Protein AF-0000000079077361 (afdb_homodimer)

Radius of gyration: 19.83 Å; Cα contacts (8 Å, |Δi|>4): 418; chains: 2; bounding box: 44×57×50 Å

Structure (mmCIF, N/CA/C/O backbone):
data_AF-0000000079077361-model_v1
#
loop_
_entity.id
_entity.type
_entity.pdbx_description
1 polymer 'AMP-binding enzyme C-terminal domain-containing protein'
#
loop_
_atom_site.group_PDB
_atom_site.id
_atom_site.type_symbol
_atom_site.label_atom_id
_atom_site.label_alt_id
_atom_site.label_comp_id
_atom_site.label_asym_id
_atom_site.label_entity_id
_atom_site.label_seq_id
_atom_site.pdbx_PDB_ins_code
_atom_site.Cartn_x
_atom_site.Cartn_y
_atom_site.Cartn_z
_atom_site.occupancy
_atom_site.B_iso_or_equiv
_atom_site.auth_seq_id
_atom_site.auth_comp_id
_atom_site.auth_asym_id
_atom_site.auth_atom_id
_atom_site.pdbx_PDB_model_num
ATOM 1 N N . MET A 1 1 ? -20.109 13.438 -5.363 1 42.94 1 MET A N 1
ATOM 2 C CA . MET A 1 1 ? -21.016 12.383 -5.836 1 42.94 1 MET A CA 1
ATOM 3 C C . MET A 1 1 ? -20.25 11.094 -6.105 1 42.94 1 MET A C 1
ATOM 5 O O . MET A 1 1 ? -19.203 11.109 -6.77 1 42.94 1 MET A O 1
ATOM 9 N N . GLY A 1 2 ? -20.203 10.266 -5.164 1 49.34 2 GLY A N 1
ATOM 10 C CA . GLY A 1 2 ? -19.547 8.992 -5.371 1 49.34 2 GLY A CA 1
ATOM 11 C C . GLY A 1 2 ? -20.281 8.086 -6.332 1 49.34 2 GLY A C 1
ATOM 12 O O . GLY A 1 2 ? -21.484 8.266 -6.57 1 49.34 2 GLY A O 1
ATOM 13 N N . TYR A 1 3 ? -19.719 7.809 -7.465 1 48.44 3 TYR A N 1
ATOM 14 C CA . TYR A 1 3 ? -20.375 6.848 -8.336 1 48.44 3 TYR A CA 1
ATOM 15 C C . TYR A 1 3 ? -19.922 5.426 -8.039 1 48.44 3 TYR A C 1
ATOM 17 O O . TYR A 1 3 ? -18.812 5.219 -7.539 1 48.44 3 TYR A O 1
ATOM 25 N N . LEU A 1 4 ? -20.969 4.586 -7.945 1 50.22 4 LEU A N 1
ATOM 26 C CA . LEU A 1 4 ? -20.766 3.143 -7.906 1 50.22 4 LEU A CA 1
ATOM 27 C C . LEU A 1 4 ? -20.484 2.592 -9.297 1 50.22 4 LEU A C 1
ATOM 29 O O . LEU A 1 4 ? -21.203 2.92 -10.25 1 50.22 4 LEU A O 1
ATOM 33 N N . ASP A 1 5 ? -19.297 2.107 -9.414 1 48.47 5 ASP A N 1
ATOM 34 C CA . ASP A 1 5 ? -19.188 1.489 -10.734 1 48.47 5 ASP A CA 1
ATOM 35 C C . ASP A 1 5 ? -19.922 0.147 -10.766 1 48.47 5 ASP A C 1
ATOM 37 O O . ASP A 1 5 ? -20.5 -0.272 -9.773 1 48.47 5 ASP A O 1
ATOM 41 N N . LYS A 1 6 ? -20.094 -0.351 -11.984 1 48.31 6 LYS A N 1
ATOM 42 C CA . LYS A 1 6 ? -20.859 -1.558 -12.266 1 48.31 6 LYS A CA 1
ATOM 43 C C . LYS A 1 6 ? -20.438 -2.703 -11.344 1 48.31 6 LYS A C 1
ATOM 45 O O . LYS A 1 6 ? -21.172 -3.684 -11.195 1 48.31 6 LYS A O 1
ATOM 50 N N . HIS A 1 7 ? -19.266 -2.572 -10.875 1 45.44 7 HIS A N 1
ATOM 51 C CA . HIS A 1 7 ? -18.797 -3.688 -10.07 1 45.44 7 HIS A CA 1
ATOM 52 C C . HIS A 1 7 ? -18.922 -3.389 -8.578 1 45.44 7 HIS A C 1
ATOM 54 O O . HIS A 1 7 ? -18.422 -4.145 -7.746 1 45.44 7 HIS A O 1
ATOM 60 N N . GLY A 1 8 ? -19.719 -2.26 -8.312 1 45.94 8 GLY A N 1
ATOM 61 C CA . GLY A 1 8 ? -20.094 -1.935 -6.945 1 45.94 8 GLY A CA 1
ATOM 62 C C . GLY A 1 8 ? -19.047 -1.114 -6.215 1 45.94 8 GLY A C 1
ATOM 63 O O . GLY A 1 8 ? -19.125 -0.942 -5 1 45.94 8 GLY A O 1
ATOM 64 N N . ASN A 1 9 ? -17.984 -0.905 -6.973 1 48.19 9 ASN A N 1
ATOM 65 C CA . ASN A 1 9 ? -16.984 -0.051 -6.336 1 48.19 9 ASN A CA 1
ATOM 66 C C . ASN A 1 9 ? -17.453 1.4 -6.273 1 48.19 9 ASN A C 1
ATOM 68 O O . ASN A 1 9 ? -18.016 1.92 -7.238 1 48.19 9 ASN A O 1
ATOM 72 N N . VAL A 1 10 ? -17.719 1.882 -5.172 1 46.59 10 VAL A N 1
ATOM 73 C CA . VAL A 1 10 ? -18.125 3.27 -4.984 1 46.59 10 VAL A CA 1
ATOM 74 C C . VAL A 1 10 ? -16.953 4.199 -5.258 1 46.59 10 VAL A C 1
ATOM 76 O O . VAL A 1 10 ? -15.867 4.016 -4.699 1 46.59 10 VAL A O 1
ATOM 79 N N . PHE A 1 11 ? -16.844 4.695 -6.426 1 47.84 11 PHE A N 1
ATOM 80 C CA . PHE A 1 11 ? -15.914 5.773 -6.738 1 47.84 11 PHE A CA 1
ATOM 81 C C . PHE A 1 11 ? -16.484 7.121 -6.312 1 47.84 11 PHE A C 1
ATOM 83 O O . PHE A 1 11 ? -17.641 7.43 -6.602 1 47.84 11 PHE A O 1
ATOM 90 N N . ILE A 1 12 ? -16.312 7.469 -5.141 1 47.62 12 ILE A N 1
ATOM 91 C CA . ILE A 1 12 ? -16.781 8.789 -4.73 1 47.62 12 ILE A CA 1
ATOM 92 C C . ILE A 1 12 ? -15.969 9.867 -5.461 1 47.62 12 ILE A C 1
ATOM 94 O O . ILE A 1 12 ? -14.742 9.844 -5.453 1 47.62 12 ILE A O 1
ATOM 98 N N . SER A 1 13 ? -16.406 10.18 -6.605 1 46.22 13 SER A N 1
ATOM 99 C CA . SER A 1 13 ? -16.062 11.398 -7.34 1 46.22 13 SER A CA 1
ATOM 100 C C . SER A 1 13 ? -16.375 12.641 -6.516 1 46.22 13 SER A C 1
ATOM 102 O O . SER A 1 13 ? -17.5 12.812 -6.031 1 46.22 13 SER A O 1
ATOM 104 N N . GLY A 1 14 ? -15.391 13.062 -5.652 1 46.31 14 GLY A N 1
ATOM 105 C CA . GLY A 1 14 ? -15.359 14.305 -4.902 1 46.31 14 GLY A CA 1
ATOM 106 C C . GLY A 1 14 ? -14.086 14.477 -4.086 1 46.31 14 GLY A C 1
ATOM 107 O O . GLY A 1 14 ? -13.367 13.508 -3.844 1 46.31 14 GLY A O 1
ATOM 108 N N . HIS A 1 15 ? -13.352 15.484 -4.578 1 50.31 15 HIS A N 1
ATOM 109 C CA . HIS A 1 15 ? -12.242 15.969 -3.764 1 50.31 15 HIS A CA 1
ATOM 110 C C . HIS A 1 15 ? -12.578 15.898 -2.277 1 50.31 15 HIS A C 1
ATOM 112 O O . HIS A 1 15 ? -13.336 16.734 -1.77 1 50.31 15 HIS A O 1
ATOM 118 N N . GLN A 1 16 ? -12.758 14.617 -1.824 1 55.09 16 GLN A N 1
ATOM 119 C CA . GLN A 1 16 ? -12.906 14.703 -0.375 1 55.09 16 GLN A CA 1
ATOM 120 C C . GLN A 1 16 ? -12.125 15.883 0.19 1 55.09 16 GLN A C 1
ATOM 122 O O . GLN A 1 16 ? -11.227 16.422 -0.47 1 55.09 16 GLN A O 1
ATOM 127 N N . LYS A 1 17 ? -12.43 16.172 1.342 1 64.31 17 LYS A N 1
ATOM 128 C CA . LYS A 1 17 ? -11.914 17.328 2.07 1 64.31 17 LYS A CA 1
ATOM 129 C C . LYS A 1 17 ? -10.383 17.344 2.076 1 64.31 17 LYS A C 1
ATOM 131 O O . LYS A 1 17 ? -9.758 16.344 2.443 1 64.31 17 LYS A O 1
ATOM 136 N N . ASP A 1 18 ? -9.875 18.234 1.247 1 83.88 18 ASP A N 1
ATOM 137 C CA . ASP A 1 18 ? -8.438 18.438 1.192 1 83.88 18 ASP A CA 1
ATOM 138 C C . ASP A 1 18 ? -7.984 19.422 2.279 1 83.88 18 ASP A C 1
ATOM 140 O O . ASP A 1 18 ? -6.891 19.984 2.199 1 83.88 18 ASP A O 1
ATOM 144 N N . MET A 1 19 ? -8.961 19.578 3.199 1 89.12 19 MET A N 1
ATOM 145 C CA . MET A 1 19 ? -8.641 20.516 4.281 1 89.12 19 MET A CA 1
ATOM 146 C C . MET A 1 19 ? -9.031 19.922 5.637 1 89.12 19 MET A C 1
ATOM 148 O O . MET A 1 19 ? -9.914 19.062 5.715 1 89.12 19 MET A O 1
ATOM 152 N N . ILE A 1 20 ? -8.367 20.406 6.633 1 86.81 20 ILE A N 1
ATOM 153 C CA . ILE A 1 20 ? -8.719 20.078 8.016 1 86.81 20 ILE A CA 1
ATOM 154 C C . ILE A 1 20 ? -8.844 21.359 8.828 1 86.81 20 ILE A C 1
ATOM 156 O O . ILE A 1 20 ? -8.18 22.359 8.531 1 86.81 20 ILE A O 1
ATOM 160 N N . GLU A 1 21 ? -9.766 21.297 9.711 1 84.12 21 GLU A N 1
ATOM 161 C CA . GLU A 1 21 ? -9.906 22.453 10.594 1 84.12 21 GLU A CA 1
ATOM 162 C C . GLU A 1 21 ? -9.117 22.266 11.883 1 84.12 21 GLU A C 1
ATOM 164 O O . GLU A 1 21 ? -9.289 21.266 12.586 1 84.12 21 GLU A O 1
ATOM 169 N N . VAL A 1 22 ? -8.188 23.172 12.109 1 81.94 22 VAL A N 1
ATOM 170 C CA . VAL A 1 22 ? -7.41 23.188 13.344 1 81.94 22 VAL A CA 1
ATOM 171 C C . VAL A 1 22 ? -7.535 24.562 14.008 1 81.94 22 VAL A C 1
ATOM 173 O O . VAL A 1 22 ? -7.129 25.578 13.438 1 81.94 22 VAL A O 1
ATOM 176 N N . ASP A 1 23 ? -8.055 24.547 15.289 1 84.12 23 ASP A N 1
ATOM 177 C CA . ASP A 1 23 ? -8.227 25.781 16.047 1 84.12 23 ASP A CA 1
ATOM 178 C C . ASP A 1 23 ? -8.945 26.828 15.219 1 84.12 23 ASP A C 1
ATOM 180 O O . ASP A 1 23 ? -8.516 27.984 15.164 1 84.12 23 ASP A O 1
ATOM 184 N N . GLY A 1 24 ? -9.906 26.406 14.5 1 85.25 24 GLY A N 1
ATOM 185 C CA . GLY A 1 24 ? -10.766 27.328 13.773 1 85.25 24 GLY A CA 1
ATOM 186 C C . GLY A 1 24 ? -10.203 27.719 12.422 1 85.25 24 GLY A C 1
ATOM 187 O O . GLY A 1 24 ? -10.797 28.531 11.711 1 85.25 24 GLY A O 1
ATOM 188 N N . GLN A 1 25 ? -9.047 27.266 12.102 1 87.12 25 GLN A N 1
ATOM 189 C CA . GLN A 1 25 ? -8.438 27.562 10.812 1 87.12 25 GLN A CA 1
ATOM 190 C C . GLN A 1 25 ? -8.469 26.344 9.898 1 87.12 25 GLN A C 1
ATOM 192 O O . GLN A 1 25 ? -8.383 25.203 10.367 1 87.12 25 GLN A O 1
ATOM 197 N N . GLN A 1 26 ? -8.578 26.656 8.578 1 88.5 26 GLN A N 1
ATOM 198 C CA . GLN A 1 26 ? -8.547 25.578 7.586 1 88.5 26 GLN A CA 1
ATOM 199 C C . GLN A 1 26 ? -7.141 25.406 7.012 1 88.5 26 GLN A C 1
ATOM 201 O O . GLN A 1 26 ? -6.551 26.359 6.5 1 88.5 26 GLN A O 1
ATOM 206 N N . ILE A 1 27 ? -6.668 24.25 7.215 1 89.06 27 ILE A N 1
ATOM 207 C CA . ILE A 1 27 ? -5.328 23.938 6.73 1 89.06 27 ILE A CA 1
ATOM 208 C C . ILE A 1 27 ? -5.414 22.922 5.594 1 89.06 27 ILE A C 1
ATOM 210 O O . ILE A 1 27 ? -6.031 21.859 5.746 1 89.06 27 ILE A O 1
ATOM 214 N N . PRO A 1 28 ? -4.832 23.391 4.426 1 91.75 28 PRO A N 1
ATOM 215 C CA . PRO A 1 28 ? -4.77 22.375 3.361 1 91.75 28 PRO A CA 1
ATOM 216 C C . PRO A 1 28 ? -3.957 21.156 3.76 1 91.75 28 PRO A C 1
ATOM 218 O O . PRO A 1 28 ? -2.9 21.281 4.383 1 91.75 28 PRO A O 1
ATOM 221 N N . LEU A 1 29 ? -4.391 20 3.393 1 93.06 29 LEU A N 1
ATOM 222 C CA . LEU A 1 29 ? -3.732 18.75 3.771 1 93.06 29 LEU A CA 1
ATOM 223 C C . LEU A 1 29 ? -2.332 18.672 3.176 1 93.06 29 LEU A C 1
ATOM 225 O O . LEU A 1 29 ? -1.427 18.094 3.783 1 93.06 29 LEU A O 1
ATOM 229 N N . HIS A 1 30 ? -2.197 19.219 1.984 1 93.12 30 HIS A N 1
ATOM 230 C CA . HIS A 1 30 ? -0.881 19.172 1.357 1 93.12 30 HIS A CA 1
ATOM 231 C C . HIS A 1 30 ? 0.157 19.906 2.193 1 93.12 30 HIS A C 1
ATOM 233 O O . HIS A 1 30 ? 1.346 19.594 2.145 1 93.12 30 HIS A O 1
ATOM 239 N N . GLU A 1 31 ? -0.292 20.875 2.982 1 91.75 31 GLU A N 1
ATOM 240 C CA . GLU A 1 31 ? 0.643 21.578 3.852 1 91.75 31 GLU A CA 1
ATOM 241 C C . GLU A 1 31 ? 1.149 20.672 4.969 1 91.75 31 GLU A C 1
ATOM 243 O O . GLU A 1 31 ? 2.328 20.719 5.328 1 91.75 31 GLU A O 1
ATOM 248 N N . VAL A 1 32 ? 0.253 19.906 5.504 1 93.56 32 VAL A N 1
ATOM 249 C CA . VAL A 1 32 ? 0.638 18.922 6.512 1 93.56 32 VAL A CA 1
ATOM 250 C C . VAL A 1 32 ? 1.589 17.906 5.895 1 93.56 32 VAL A C 1
ATOM 252 O O . VAL A 1 32 ? 2.602 17.547 6.504 1 93.56 32 VAL A O 1
ATOM 255 N N . GLU A 1 33 ? 1.281 17.453 4.711 1 96.38 33 GLU A N 1
ATOM 256 C CA . GLU A 1 33 ? 2.123 16.516 3.979 1 96.38 33 GLU A CA 1
ATOM 257 C C . GLU A 1 33 ? 3.514 17.094 3.732 1 96.38 33 GLU A C 1
ATOM 259 O O . GLU A 1 33 ? 4.52 16.422 3.953 1 96.38 33 GLU A O 1
ATOM 264 N N . ASP A 1 34 ? 3.523 18.375 3.334 1 95.38 34 ASP A N 1
ATOM 265 C CA . ASP A 1 34 ? 4.801 19.047 3.094 1 95.38 34 ASP A CA 1
ATOM 266 C C . ASP A 1 34 ? 5.648 19.078 4.363 1 95.38 34 ASP A C 1
ATOM 268 O O . ASP A 1 34 ? 6.859 18.844 4.312 1 95.38 34 ASP A O 1
ATOM 272 N N . ALA A 1 35 ? 5.031 19.391 5.453 1 94.75 35 ALA A N 1
ATOM 273 C CA . ALA A 1 35 ? 5.734 19.422 6.734 1 94.75 35 ALA A CA 1
ATOM 274 C C . ALA A 1 35 ? 6.281 18.047 7.098 1 94.75 35 ALA A C 1
ATOM 276 O O . ALA A 1 35 ? 7.43 17.922 7.531 1 94.75 35 ALA A O 1
ATOM 277 N N . LEU A 1 36 ? 5.523 17 6.926 1 96.44 36 LEU A N 1
ATOM 278 C CA . LEU A 1 36 ? 5.938 15.633 7.246 1 96.44 36 LEU A CA 1
ATOM 279 C C . LEU A 1 36 ? 7.109 15.203 6.371 1 96.44 36 LEU A C 1
ATOM 281 O O . LEU A 1 36 ? 8 14.477 6.828 1 96.44 36 LEU A O 1
ATOM 285 N N . LEU A 1 37 ? 7.125 15.68 5.125 1 96.5 37 LEU A N 1
ATOM 286 C CA . LEU A 1 37 ? 8.148 15.289 4.16 1 96.5 37 LEU A CA 1
ATOM 287 C C . LEU A 1 37 ? 9.508 15.859 4.555 1 96.5 37 LEU A C 1
ATOM 289 O O . LEU A 1 37 ? 10.539 15.445 4.02 1 96.5 37 LEU A O 1
ATOM 293 N N . THR A 1 38 ? 9.492 16.812 5.48 1 95.69 38 THR A N 1
ATOM 294 C CA . THR A 1 38 ? 10.766 17.344 5.938 1 95.69 38 THR A CA 1
ATOM 295 C C . THR A 1 38 ? 11.484 16.344 6.84 1 95.69 38 THR A C 1
ATOM 297 O O . THR A 1 38 ? 12.672 16.484 7.117 1 95.69 38 THR A O 1
ATOM 300 N N . HIS A 1 39 ? 10.781 15.367 7.355 1 94.94 39 HIS A N 1
ATOM 301 C CA . HIS A 1 39 ? 11.414 14.305 8.133 1 94.94 39 HIS A CA 1
ATOM 302 C C . HIS A 1 39 ? 12.266 13.406 7.25 1 94.94 39 HIS A C 1
ATOM 304 O O . HIS A 1 39 ? 11.781 12.859 6.254 1 94.94 39 HIS A O 1
ATOM 310 N N . SER A 1 40 ? 13.43 13.055 7.648 1 93.88 40 SER A N 1
ATOM 311 C CA . SER A 1 40 ? 14.414 12.383 6.809 1 93.88 40 SER A CA 1
ATOM 312 C C . SER A 1 40 ? 14 10.945 6.504 1 93.88 40 SER A C 1
ATOM 314 O O . SER A 1 40 ? 14.375 10.391 5.473 1 93.88 40 SER A O 1
ATOM 316 N N . SER A 1 41 ? 13.211 10.305 7.363 1 94.44 41 SER A N 1
ATOM 317 C CA . SER A 1 41 ? 12.867 8.898 7.203 1 94.44 41 SER A CA 1
ATOM 318 C C . SER A 1 41 ? 11.562 8.734 6.418 1 94.44 41 SER A C 1
ATOM 320 O O . SER A 1 41 ? 11.109 7.613 6.191 1 94.44 41 SER A O 1
ATOM 322 N N . ILE A 1 42 ? 11 9.852 6.004 1 95.69 42 ILE A N 1
ATOM 323 C CA . ILE A 1 42 ? 9.758 9.789 5.238 1 95.69 42 ILE A CA 1
ATOM 324 C C . ILE A 1 42 ? 10.047 10.07 3.764 1 95.69 42 ILE A C 1
ATOM 326 O O . ILE A 1 42 ? 10.539 11.141 3.414 1 95.69 42 ILE A O 1
ATOM 330 N N . ILE A 1 43 ? 9.695 9.062 2.924 1 94.62 43 ILE A N 1
ATOM 331 C CA . ILE A 1 43 ? 9.93 9.141 1.485 1 94.62 43 ILE A CA 1
ATOM 332 C C . ILE A 1 43 ? 8.719 9.773 0.804 1 94.62 43 ILE A C 1
ATOM 334 O O . ILE A 1 43 ? 8.875 10.57 -0.128 1 94.62 43 ILE A O 1
ATOM 338 N N . ASP A 1 44 ? 7.574 9.367 1.187 1 96.31 44 ASP A N 1
ATOM 339 C CA . ASP A 1 44 ? 6.297 9.812 0.635 1 96.31 44 ASP A CA 1
ATOM 340 C C . ASP A 1 44 ? 5.199 9.781 1.693 1 96.31 44 ASP A C 1
ATOM 342 O O . ASP A 1 44 ? 5.312 9.07 2.693 1 96.31 44 ASP A O 1
ATOM 346 N N . VAL A 1 45 ? 4.18 10.625 1.501 1 97.56 45 VAL A N 1
ATOM 347 C CA . VAL A 1 45 ? 3.148 10.703 2.527 1 97.56 45 VAL A CA 1
ATOM 348 C C . VAL A 1 45 ? 1.844 11.203 1.909 1 97.56 45 VAL A C 1
ATOM 350 O O . VAL A 1 45 ? 1.86 12.016 0.979 1 97.56 45 VAL A O 1
ATOM 353 N N . ALA A 1 46 ? 0.781 10.672 2.396 1 96.94 46 ALA A N 1
ATOM 354 C CA . ALA A 1 46 ? -0.562 11.195 2.156 1 96.94 46 ALA A CA 1
ATOM 355 C C . ALA A 1 46 ? -1.334 11.344 3.465 1 96.94 46 ALA A C 1
ATOM 357 O O . ALA A 1 46 ? -1.241 10.492 4.348 1 96.94 46 ALA A O 1
ATOM 358 N N . VAL A 1 47 ? -2.018 12.422 3.598 1 95.75 47 VAL A N 1
ATOM 359 C CA . VAL A 1 47 ? -2.852 12.656 4.77 1 95.75 47 VAL A CA 1
ATOM 360 C C . VAL A 1 47 ? -4.316 12.75 4.352 1 95.75 47 VAL A C 1
ATOM 362 O O . VAL A 1 47 ? -4.641 13.383 3.346 1 95.75 47 VAL A O 1
ATOM 365 N N . ILE A 1 48 ? -5.133 12.07 5.148 1 92.75 48 ILE A N 1
ATOM 366 C CA . ILE A 1 48 ? -6.562 12.148 4.871 1 92.75 48 ILE A CA 1
ATOM 367 C C . ILE A 1 48 ? -7.328 12.391 6.172 1 92.75 48 ILE A C 1
ATOM 369 O O . ILE A 1 48 ? -6.766 12.258 7.262 1 92.75 48 ILE A O 1
ATOM 373 N N . THR A 1 49 ? -8.594 12.812 5.98 1 89.12 49 THR A N 1
ATOM 374 C CA . THR A 1 49 ? -9.523 12.867 7.102 1 89.12 49 THR A CA 1
ATOM 375 C C . THR A 1 49 ? -10.508 11.703 7.047 1 89.12 49 THR A C 1
ATOM 377 O O . THR A 1 49 ? -10.945 11.305 5.969 1 89.12 49 THR A O 1
ATOM 380 N N . VAL A 1 50 ? -10.688 11.094 8.172 1 82.69 50 VAL A N 1
ATOM 381 C CA . VAL A 1 50 ? -11.656 10.008 8.266 1 82.69 50 VAL A CA 1
ATOM 382 C C . VAL A 1 50 ? -12.734 10.359 9.289 1 82.69 50 VAL A C 1
ATOM 384 O O . VAL A 1 50 ? -12.438 10.945 10.336 1 82.69 50 VAL A O 1
ATOM 387 N N . ASP A 1 51 ? -14.008 10.219 8.805 1 76.81 51 ASP A N 1
ATOM 388 C CA . ASP A 1 51 ? -15.102 10.508 9.727 1 76.81 51 ASP A CA 1
ATOM 389 C C . ASP A 1 51 ? -15.258 9.406 10.766 1 76.81 51 ASP A C 1
ATOM 391 O O . ASP A 1 51 ? -15.164 8.227 10.445 1 76.81 51 ASP A O 1
ATOM 395 N N . ASP A 1 52 ? -15.164 9.859 11.992 1 70 52 ASP A N 1
ATOM 396 C CA . ASP A 1 52 ? -15.398 8.898 13.062 1 70 52 ASP A CA 1
ATOM 397 C C . ASP A 1 52 ? -16.859 8.914 13.516 1 70 52 ASP A C 1
ATOM 399 O O . ASP A 1 52 ? -17.625 9.789 13.109 1 70 52 ASP A O 1
ATOM 403 N N . GLU A 1 53 ? -17.266 7.82 14.156 1 65.25 53 GLU A N 1
ATOM 404 C CA . GLU A 1 53 ? -18.625 7.633 14.617 1 65.25 53 GLU A CA 1
ATOM 405 C C . GLU A 1 53 ? -19.141 8.875 15.352 1 65.25 53 GLU A C 1
ATOM 407 O O . GLU A 1 53 ? -20.344 9.133 15.383 1 65.25 53 GLU A O 1
ATOM 412 N N . GLY A 1 54 ? -18.344 9.648 15.977 1 61.88 54 GLY A N 1
ATOM 413 C CA . GLY A 1 54 ? -18.828 10.75 16.797 1 61.88 54 GLY A CA 1
ATOM 414 C C . GLY A 1 54 ? -18.766 12.086 16.078 1 61.88 54 GLY A C 1
ATOM 415 O O . GLY A 1 54 ? -18.734 13.141 16.719 1 61.88 54 GLY A O 1
ATOM 416 N N . ASN A 1 55 ? -18.812 12.086 14.797 1 63.28 55 ASN A N 1
ATOM 417 C CA . ASN A 1 55 ? -18.812 13.305 14 1 63.28 55 ASN A CA 1
ATOM 418 C C . ASN A 1 55 ? -17.469 14.031 14.086 1 63.28 55 ASN A C 1
ATOM 420 O O . ASN A 1 55 ? -17.391 15.227 13.797 1 63.28 55 ASN A O 1
ATOM 424 N N . GLU A 1 56 ? -16.547 13.336 14.75 1 75.38 56 GLU A N 1
ATOM 425 C CA . GLU A 1 56 ? -15.242 13.969 14.773 1 75.38 56 GLU A CA 1
ATOM 426 C C . GLU A 1 56 ? -14.375 13.5 13.609 1 75.38 56 GLU A C 1
ATOM 428 O O . GLU A 1 56 ? -14.508 12.359 13.148 1 75.38 56 GLU A O 1
ATOM 433 N N . GLN A 1 57 ? -13.719 14.5 13.047 1 81.56 57 GLN A N 1
ATOM 434 C CA . GLN A 1 57 ? -12.812 14.211 11.945 1 81.56 57 GLN A CA 1
ATOM 435 C C . GLN A 1 57 ? -11.445 13.766 12.461 1 81.56 57 GLN A C 1
ATOM 437 O O . GLN A 1 57 ? -10.852 14.438 13.305 1 81.56 57 GLN A O 1
ATOM 442 N N . LYS A 1 58 ? -11.078 12.484 12.109 1 86.81 58 LYS A N 1
ATOM 443 C CA . LYS A 1 58 ? -9.75 11.977 12.445 1 86.81 58 LYS A CA 1
ATOM 444 C C . LYS A 1 58 ? -8.781 12.141 11.281 1 86.81 58 LYS A C 1
ATOM 446 O O . LYS A 1 58 ? -9.172 11.992 10.117 1 86.81 58 LYS A O 1
ATOM 451 N N . VAL A 1 59 ? -7.602 12.523 11.688 1 91.88 59 VAL A N 1
ATOM 452 C CA . VAL A 1 59 ? -6.566 12.719 10.68 1 91.88 59 VAL A CA 1
ATOM 453 C C . VAL A 1 59 ? -5.645 11.5 10.641 1 91.88 59 VAL A C 1
ATOM 455 O O . VAL A 1 59 ? -5.094 11.102 11.672 1 91.88 59 VAL A O 1
ATOM 458 N N . LYS A 1 60 ? -5.527 10.945 9.492 1 93.06 60 LYS A N 1
ATOM 459 C CA . LYS A 1 60 ? -4.676 9.773 9.305 1 93.06 60 LYS A CA 1
ATOM 460 C C . LYS A 1 60 ? -3.584 10.047 8.273 1 93.06 60 LYS A C 1
ATOM 462 O O . LYS A 1 60 ? -3.855 10.625 7.215 1 93.06 60 LYS A O 1
ATOM 467 N N . ALA A 1 61 ? -2.357 9.664 8.648 1 96.44 61 ALA A N 1
ATOM 468 C CA . ALA A 1 61 ? -1.242 9.773 7.711 1 96.44 61 ALA A CA 1
ATOM 469 C C . ALA A 1 61 ? -0.847 8.398 7.172 1 96.44 61 ALA A C 1
ATOM 471 O O . ALA A 1 61 ? -0.72 7.438 7.934 1 96.44 61 ALA A O 1
ATOM 472 N N . PHE A 1 62 ? -0.722 8.305 5.879 1 96.06 62 PHE A N 1
ATOM 473 C CA . PHE A 1 62 ? -0.106 7.176 5.188 1 96.06 62 PHE A CA 1
ATOM 474 C C . PHE A 1 62 ? 1.329 7.5 4.793 1 96.06 62 PHE A C 1
ATOM 476 O O . PHE A 1 62 ? 1.579 8.492 4.102 1 96.06 62 PHE A O 1
ATOM 483 N N . ILE A 1 63 ? 2.256 6.621 5.246 1 96.81 63 ILE A N 1
ATOM 484 C CA . ILE A 1 63 ? 3.654 7.016 5.129 1 96.81 63 ILE A CA 1
ATOM 485 C C . ILE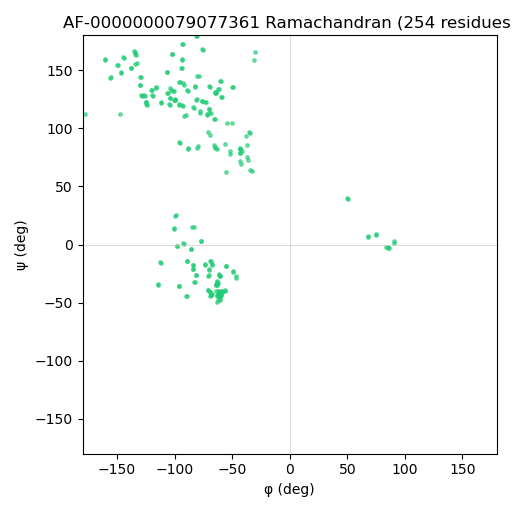 A 1 63 ? 4.449 5.906 4.445 1 96.81 63 ILE A C 1
ATOM 487 O O . ILE A 1 63 ? 4.328 4.734 4.812 1 96.81 63 ILE A O 1
ATOM 491 N N . VAL A 1 64 ? 5.152 6.297 3.426 1 95.44 64 VAL A N 1
ATOM 492 C CA . VAL A 1 64 ? 6.223 5.457 2.896 1 95.44 64 VAL A CA 1
ATOM 493 C C . VAL A 1 64 ? 7.539 5.801 3.586 1 95.44 64 VAL A C 1
ATOM 495 O O . VAL A 1 64 ? 8.047 6.918 3.449 1 95.44 64 VAL A O 1
ATOM 498 N N . HIS A 1 65 ? 7.996 4.852 4.371 1 93.62 65 HIS A N 1
ATOM 499 C CA . HIS A 1 65 ? 9.195 5.137 5.145 1 93.62 65 HIS A CA 1
ATOM 500 C C . HIS A 1 65 ? 10.445 4.656 4.414 1 93.62 65 HIS A C 1
ATOM 502 O O . HIS A 1 65 ? 10.383 3.734 3.596 1 93.62 65 HIS A O 1
ATOM 508 N N . ARG A 1 66 ? 11.492 5.305 4.684 1 88.5 66 ARG A N 1
ATOM 509 C CA . ARG A 1 66 ? 12.797 4.938 4.137 1 88.5 66 ARG A CA 1
ATOM 510 C C . ARG A 1 66 ? 13.312 3.652 4.777 1 88.5 66 ARG A C 1
ATOM 512 O O . ARG A 1 66 ? 13.93 2.824 4.102 1 88.5 66 ARG A O 1
ATOM 519 N N . ASP A 1 67 ? 13.055 3.566 6.074 1 81.44 67 ASP A N 1
ATOM 520 C CA . ASP A 1 67 ? 13.516 2.391 6.809 1 81.44 67 ASP A CA 1
ATOM 521 C C . ASP A 1 67 ? 12.508 1.995 7.891 1 81.44 67 ASP A C 1
ATOM 523 O O . ASP A 1 67 ? 11.711 2.82 8.336 1 81.44 67 ASP A O 1
ATOM 527 N N . GLU A 1 68 ? 12.625 0.772 8.312 1 79.94 68 GLU A N 1
ATOM 528 C CA . GLU A 1 68 ? 11.625 0.192 9.211 1 79.94 68 GLU A CA 1
ATOM 529 C C . GLU A 1 68 ? 11.812 0.695 10.641 1 79.94 68 GLU A C 1
ATOM 531 O O . GLU A 1 68 ? 11.023 0.356 11.531 1 79.94 68 GLU A O 1
ATOM 536 N N . THR A 1 69 ? 12.727 1.56 10.82 1 86 69 THR A N 1
ATOM 537 C CA . THR A 1 69 ? 12.977 2.023 12.18 1 86 69 THR A CA 1
ATOM 538 C C . THR A 1 69 ? 12.016 3.148 12.547 1 86 69 THR A C 1
ATOM 540 O O . THR A 1 69 ? 11.836 3.451 13.734 1 86 69 THR A O 1
ATOM 543 N N . LEU A 1 70 ? 11.484 3.768 11.539 1 92.19 70 LEU A N 1
ATOM 544 C CA . LEU A 1 70 ? 10.5 4.809 11.805 1 92.19 70 LEU A CA 1
ATOM 545 C C .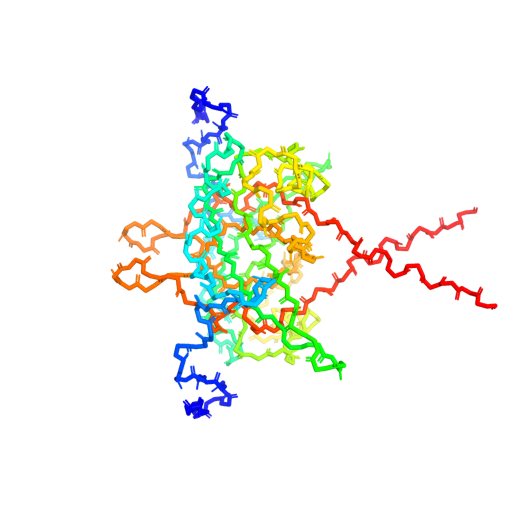 LEU A 1 70 ? 9.203 4.203 12.336 1 92.19 70 LEU A C 1
ATOM 547 O O . LEU A 1 70 ? 8.562 3.404 11.664 1 92.19 70 LEU A O 1
ATOM 551 N N . THR A 1 71 ? 8.828 4.539 13.57 1 92.88 71 THR A N 1
ATOM 552 C CA . THR A 1 71 ? 7.602 4.035 14.172 1 92.88 71 THR A CA 1
ATOM 553 C C . THR A 1 71 ? 6.504 5.098 14.133 1 92.88 71 THR A C 1
ATOM 555 O O . THR A 1 71 ? 6.781 6.273 13.875 1 92.88 71 THR A O 1
ATOM 558 N N . ALA A 1 72 ? 5.289 4.605 14.344 1 94.44 72 ALA A N 1
ATOM 559 C CA . ALA A 1 72 ? 4.184 5.559 14.461 1 94.44 72 ALA A CA 1
ATOM 560 C C . ALA A 1 72 ? 4.449 6.578 15.562 1 94.44 72 ALA A C 1
ATOM 562 O O . ALA A 1 72 ? 4.133 7.758 15.414 1 94.44 72 ALA A O 1
ATOM 563 N N . GLU A 1 73 ? 4.996 6.105 16.625 1 93.94 73 GLU A N 1
ATOM 564 C CA . GLU A 1 73 ? 5.32 6.992 17.734 1 93.94 73 GLU A CA 1
ATOM 565 C C . GLU A 1 73 ? 6.316 8.07 17.297 1 93.94 73 GLU A C 1
ATOM 567 O O . GLU A 1 73 ? 6.184 9.234 17.688 1 93.94 73 GLU A O 1
ATOM 572 N N . ASP A 1 74 ? 7.305 7.703 16.5 1 94.25 74 ASP A N 1
ATOM 573 C CA . ASP A 1 74 ? 8.258 8.672 15.977 1 94.25 74 ASP A CA 1
ATOM 574 C C . ASP A 1 74 ? 7.555 9.758 15.164 1 94.25 74 ASP A C 1
ATOM 576 O O . ASP A 1 74 ? 7.891 10.938 15.266 1 94.25 74 ASP A O 1
ATOM 580 N N . VAL A 1 75 ? 6.629 9.352 14.422 1 95.75 75 VAL A N 1
ATOM 581 C CA . VAL A 1 75 ? 5.906 10.289 13.57 1 95.75 75 VAL A CA 1
ATOM 582 C C . VAL A 1 75 ? 5.078 11.242 14.438 1 95.75 75 VAL A C 1
ATOM 584 O O . VAL A 1 75 ? 5.078 12.453 14.203 1 95.75 75 VAL A O 1
ATOM 587 N N . HIS A 1 76 ? 4.445 10.727 15.43 1 95.06 76 HIS A N 1
ATOM 588 C CA . HIS A 1 76 ? 3.672 11.562 16.344 1 95.06 76 HIS A CA 1
ATOM 589 C C . HIS A 1 76 ? 4.562 12.586 17.031 1 95.06 76 HIS A C 1
ATOM 591 O O . HIS A 1 76 ? 4.207 13.766 17.125 1 95.06 76 HIS A O 1
ATOM 597 N N . ARG A 1 77 ? 5.641 12.109 17.516 1 94.19 77 ARG A N 1
ATOM 598 C CA . ARG A 1 77 ? 6.574 13 18.188 1 94.19 77 ARG A CA 1
ATOM 599 C C . ARG A 1 77 ? 7.043 14.109 17.25 1 94.19 77 ARG A C 1
ATOM 601 O O . ARG A 1 77 ? 7.172 15.266 17.656 1 94.19 77 ARG A O 1
ATOM 608 N N . PHE A 1 78 ? 7.289 13.742 16.062 1 95.25 78 PHE A N 1
ATOM 609 C CA . PHE A 1 78 ? 7.723 14.711 15.062 1 95.25 78 PHE A CA 1
ATOM 610 C C . PHE A 1 78 ? 6.645 15.766 14.828 1 95.25 78 PHE A C 1
ATOM 612 O O . PHE A 1 78 ? 6.926 16.969 14.859 1 95.25 78 PHE A O 1
ATOM 619 N N . VAL A 1 79 ? 5.441 15.391 14.641 1 92.94 79 VAL A N 1
ATOM 620 C CA . VAL A 1 79 ? 4.316 16.297 14.391 1 92.94 79 VAL A CA 1
ATOM 621 C C . VAL A 1 79 ? 4.094 17.188 15.609 1 92.94 79 VAL A C 1
ATOM 623 O O . VAL A 1 79 ? 3.871 18.391 15.469 1 92.94 79 VAL A O 1
ATOM 626 N N . ASP A 1 80 ? 4.211 16.672 16.781 1 90.06 80 ASP A N 1
ATOM 627 C CA . ASP A 1 80 ? 3.891 17.391 18.016 1 90.06 80 ASP A CA 1
ATOM 628 C C . ASP A 1 80 ? 5.043 18.297 18.453 1 90.06 80 ASP A C 1
ATOM 630 O O . ASP A 1 80 ? 4.828 19.297 19.125 1 90.06 80 ASP A O 1
ATOM 634 N N . GLY A 1 81 ? 6.195 17.953 18.078 1 84.69 81 GLY A N 1
ATOM 635 C CA . GLY A 1 81 ? 7.344 18.625 18.656 1 84.69 81 GLY A CA 1
ATOM 636 C C . GLY A 1 81 ? 8.125 19.438 17.641 1 84.69 81 GLY A C 1
ATOM 637 O O . GLY A 1 81 ? 8.734 20.453 18 1 84.69 81 GLY A O 1
ATOM 638 N N . GLN A 1 82 ? 8.219 19 16.406 1 77.44 82 GLN A N 1
ATOM 639 C CA . GLN A 1 82 ? 9.188 19.594 15.5 1 77.44 82 GLN A CA 1
ATOM 640 C C . GLN A 1 82 ? 8.5 20.375 14.391 1 77.44 82 GLN A C 1
ATOM 642 O O . GLN A 1 82 ? 9.133 21.172 13.695 1 77.44 82 GLN A O 1
ATOM 647 N N . MET A 1 83 ? 7.23 20.078 14.289 1 83.19 83 MET A N 1
ATOM 648 C CA . MET A 1 83 ? 6.477 20.859 13.312 1 83.19 83 MET A CA 1
ATOM 649 C C . MET A 1 83 ? 5.836 22.078 13.961 1 83.19 83 MET A C 1
ATOM 651 O O . MET A 1 83 ? 6.039 22.344 15.156 1 83.19 83 MET A O 1
ATOM 655 N N . ASN A 1 84 ? 5.246 22.938 13.094 1 85.62 84 ASN A N 1
ATOM 656 C CA . ASN A 1 84 ? 4.527 24.094 13.609 1 85.62 84 ASN A CA 1
ATOM 657 C C . ASN A 1 84 ? 3.539 23.688 14.703 1 85.62 84 ASN A C 1
ATOM 659 O O . ASN A 1 84 ? 2.865 22.672 14.594 1 85.62 84 ASN A O 1
ATOM 663 N N . SER A 1 85 ? 3.496 24.438 15.797 1 86.69 85 SER A N 1
ATOM 664 C CA . SER A 1 85 ? 2.666 24.156 16.953 1 86.69 85 SER A CA 1
ATOM 665 C C . SER A 1 85 ? 1.199 24.016 16.578 1 86.69 85 SER A C 1
ATOM 667 O O . SER A 1 85 ? 0.421 23.375 17.281 1 86.69 85 SER A O 1
ATOM 669 N N . ILE A 1 86 ? 0.825 24.5 15.445 1 85.12 86 ILE A N 1
ATOM 670 C CA . ILE A 1 86 ? -0.557 24.422 14.984 1 85.12 86 ILE A CA 1
ATOM 671 C C . ILE A 1 86 ? -0.911 22.969 14.695 1 85.12 86 ILE A C 1
ATOM 673 O O . ILE A 1 86 ? -2.088 22.594 14.656 1 85.12 86 ILE A O 1
ATOM 677 N N . TYR A 1 87 ? 0.113 22.125 14.547 1 85.38 87 TYR A N 1
ATOM 678 C CA . TYR A 1 87 ? -0.126 20.734 14.156 1 85.38 87 TYR A CA 1
ATOM 679 C C . TYR A 1 87 ? -0.13 19.828 15.383 1 85.38 87 TYR A C 1
ATOM 681 O O . TYR A 1 87 ? -0.369 18.625 15.258 1 85.38 87 TYR A O 1
ATOM 689 N N . LYS A 1 88 ? 0.099 20.406 16.547 1 85.81 88 LYS A N 1
ATOM 690 C CA . LYS A 1 88 ? 0.156 19.562 17.75 1 85.81 88 LYS A CA 1
ATOM 691 C C . LYS A 1 88 ? -1.151 18.812 17.953 1 85.81 88 LYS A C 1
ATOM 693 O O . LYS A 1 88 ? -2.232 19.406 17.922 1 85.81 88 LYS A O 1
ATOM 698 N N . GLY A 1 89 ? -1.001 17.484 18.094 1 88.19 89 GLY A N 1
ATOM 699 C CA . GLY A 1 89 ? -2.152 16.625 18.328 1 88.19 89 GLY A CA 1
ATOM 700 C C . GLY A 1 89 ? -3.006 16.406 17.094 1 88.19 89 GLY A C 1
ATOM 701 O O . GLY A 1 89 ? -4.098 15.844 17.188 1 88.19 89 GLY A O 1
ATOM 702 N N . LEU A 1 90 ? -2.572 16.828 16.016 1 89.31 90 LEU A N 1
ATOM 703 C CA . LEU A 1 90 ? -3.352 16.766 14.773 1 89.31 90 LEU A CA 1
ATOM 704 C C . LEU A 1 90 ? -3.529 15.328 14.305 1 89.31 90 LEU A C 1
ATOM 706 O O . LEU A 1 90 ? -4.629 14.93 13.922 1 89.31 90 LEU A O 1
ATOM 710 N N . LEU A 1 91 ? -2.441 14.602 14.383 1 93.06 91 LEU A N 1
ATOM 711 C CA . LEU A 1 91 ? -2.42 13.266 13.789 1 93.06 91 LEU A CA 1
ATOM 712 C C . LEU A 1 91 ? -3.07 12.25 14.719 1 93.06 91 LEU A C 1
ATOM 714 O O . LEU A 1 91 ? -2.68 12.125 15.883 1 93.06 91 LEU A O 1
ATOM 718 N N . ASN A 1 92 ? -4.055 11.539 14.234 1 90.94 92 ASN A N 1
ATOM 719 C CA . ASN A 1 92 ? -4.73 10.5 15.016 1 90.94 92 ASN A CA 1
ATOM 720 C C . ASN A 1 92 ? -4.16 9.117 14.719 1 90.94 92 ASN A C 1
ATOM 722 O O . ASN A 1 92 ? -4.102 8.266 15.609 1 90.94 92 ASN A O 1
ATOM 726 N N . ASP A 1 93 ? -3.787 8.852 13.539 1 92.19 93 ASP A N 1
ATOM 727 C CA . ASP A 1 93 ? -3.334 7.52 13.148 1 92.19 93 ASP A CA 1
ATOM 728 C C . ASP A 1 93 ? -2.242 7.602 12.078 1 92.19 93 ASP A C 1
ATOM 730 O O . ASP A 1 93 ? -2.197 8.555 11.305 1 92.19 93 ASP A O 1
ATOM 734 N N . VAL A 1 94 ? -1.359 6.637 12.141 1 95.06 94 VAL A N 1
ATOM 735 C CA . VAL A 1 94 ? -0.291 6.484 11.156 1 95.06 94 VAL A CA 1
ATOM 736 C C . VAL A 1 94 ? -0.321 5.074 10.578 1 95.06 94 VAL A C 1
ATOM 738 O O . VAL A 1 94 ? -0.397 4.09 11.32 1 95.06 94 VAL A O 1
ATOM 741 N N . GLU A 1 95 ? -0.333 4.98 9.328 1 93.25 95 GLU A N 1
ATOM 742 C CA . GLU A 1 95 ? -0.236 3.697 8.641 1 93.25 95 GLU A CA 1
ATOM 743 C C . GLU A 1 95 ? 0.919 3.697 7.641 1 93.25 95 GLU A C 1
ATOM 745 O O . GLU A 1 95 ? 1.016 4.586 6.793 1 93.25 95 GLU A O 1
ATOM 750 N N . PHE A 1 96 ? 1.807 2.758 7.824 1 94.12 96 PHE A N 1
ATOM 751 C CA . PHE A 1 96 ? 2.896 2.623 6.867 1 94.12 96 PHE A CA 1
ATOM 752 C C . PHE A 1 96 ? 2.447 1.825 5.648 1 94.12 96 PHE A C 1
ATOM 754 O O . PHE A 1 96 ? 1.755 0.814 5.781 1 94.12 96 PHE A O 1
ATOM 761 N N . VAL A 1 97 ? 2.852 2.348 4.445 1 94.12 97 VAL A N 1
ATOM 762 C CA . VAL A 1 97 ? 2.426 1.737 3.191 1 94.12 97 VAL A CA 1
ATOM 763 C C . VAL A 1 97 ? 3.617 1.617 2.244 1 94.12 97 VAL A C 1
ATOM 765 O O . VAL A 1 97 ? 4.676 2.203 2.49 1 94.12 97 VAL A O 1
ATOM 768 N N . TYR A 1 98 ? 3.395 0.809 1.163 1 92.81 98 TYR A N 1
ATOM 769 C CA . TYR A 1 98 ? 4.469 0.589 0.204 1 92.81 98 TYR A CA 1
ATOM 770 C C . TYR A 1 98 ? 4.531 1.719 -0.818 1 92.81 98 TYR A C 1
ATOM 772 O O . TYR A 1 98 ? 5.59 1.995 -1.387 1 92.81 98 TYR A O 1
ATOM 780 N N . CYS A 1 99 ? 3.414 2.238 -1.09 1 94.69 99 CYS A N 1
ATOM 781 C CA . CYS A 1 99 ? 3.289 3.336 -2.043 1 94.69 99 CYS A CA 1
ATOM 782 C C . CYS A 1 99 ? 1.977 4.086 -1.846 1 94.69 99 CYS A C 1
ATOM 784 O O . CYS A 1 99 ? 1.086 3.607 -1.14 1 94.69 99 CYS A O 1
ATOM 786 N N . ILE A 1 100 ? 1.926 5.285 -2.312 1 96.25 100 ILE A N 1
ATOM 787 C CA . ILE A 1 100 ? 0.745 6.141 -2.242 1 96.25 100 ILE A CA 1
ATOM 788 C C . ILE A 1 100 ? 0.066 6.195 -3.607 1 96.25 100 ILE A C 1
ATOM 790 O O . ILE A 1 100 ? 0.715 6.469 -4.621 1 96.25 100 ILE A O 1
ATOM 794 N N . PRO A 1 101 ? -1.229 5.883 -3.643 1 95.25 101 PRO A N 1
ATOM 795 C CA . PRO A 1 101 ? -1.918 5.984 -4.93 1 95.25 101 PRO A CA 1
ATOM 796 C C . PRO A 1 101 ? -1.968 7.414 -5.461 1 95.25 101 PRO A C 1
ATOM 798 O O . PRO A 1 101 ? -2.379 8.328 -4.746 1 95.25 101 PRO A O 1
ATOM 801 N N . ARG A 1 102 ? -1.587 7.527 -6.73 1 94.12 102 ARG A N 1
ATOM 802 C CA . ARG A 1 102 ? -1.594 8.836 -7.375 1 94.12 102 ARG A CA 1
ATOM 803 C C . ARG A 1 102 ? -2.135 8.742 -8.797 1 94.12 102 ARG A C 1
ATOM 805 O O . ARG A 1 102 ? -1.978 7.719 -9.461 1 94.12 102 ARG A O 1
ATOM 812 N N . GLY A 1 103 ? -2.717 9.906 -9.195 1 90.75 103 GLY A N 1
ATOM 813 C CA . GLY A 1 103 ? -3.139 10.023 -10.578 1 90.75 103 GLY A CA 1
ATOM 814 C C . GLY A 1 103 ? -2.002 10.375 -11.523 1 90.75 103 GLY A C 1
ATOM 815 O O . GLY A 1 103 ? -0.856 10.523 -11.094 1 90.75 103 GLY A O 1
ATOM 816 N N . ALA A 1 104 ? -2.34 10.484 -12.836 1 89.62 104 ALA A N 1
ATOM 817 C CA . ALA A 1 104 ? -1.356 10.812 -13.867 1 89.62 104 ALA A CA 1
ATOM 818 C C . ALA A 1 104 ? -0.716 12.172 -13.609 1 89.62 104 ALA A C 1
ATOM 820 O O . ALA A 1 104 ? 0.427 12.414 -14 1 89.62 104 ALA A O 1
ATOM 821 N N . ASP A 1 105 ? -1.409 13 -12.969 1 90.25 105 ASP A N 1
ATOM 822 C CA . ASP A 1 105 ? -0.915 14.344 -12.664 1 90.25 105 ASP A CA 1
ATOM 823 C C . ASP A 1 105 ? -0.082 14.344 -11.383 1 90.25 105 ASP A C 1
ATOM 825 O O . ASP A 1 105 ? 0.422 15.391 -10.969 1 90.25 105 ASP A O 1
ATOM 829 N N . GLY A 1 106 ? 0 13.273 -10.758 1 92.38 106 GLY A N 1
ATOM 830 C CA . GLY A 1 106 ? 0.822 13.148 -9.57 1 92.38 106 GLY A CA 1
ATOM 831 C C . GLY A 1 106 ? 0.069 13.461 -8.289 1 92.38 106 GLY A C 1
ATOM 832 O O . GLY A 1 106 ? 0.63 13.375 -7.195 1 92.38 106 GLY A O 1
ATOM 833 N N . GLN A 1 107 ? -1.192 13.766 -8.391 1 91.5 107 GLN A N 1
ATOM 834 C CA . GLN A 1 107 ? -1.977 14.102 -7.207 1 91.5 107 GLN A CA 1
ATOM 835 C C . GLN A 1 107 ? -2.391 12.852 -6.438 1 91.5 107 GLN A C 1
ATOM 837 O O . GLN A 1 107 ? -2.658 11.812 -7.039 1 91.5 107 GLN A O 1
ATOM 842 N N . VAL A 1 108 ? -2.428 13.008 -5.148 1 93.56 108 VAL A N 1
ATOM 843 C CA . VAL A 1 108 ? -2.838 11.898 -4.293 1 93.56 108 VAL A CA 1
ATOM 844 C C . VAL A 1 108 ? -4.305 11.555 -4.559 1 93.56 108 VAL A C 1
ATOM 846 O O . VAL A 1 108 ? -5.152 12.445 -4.621 1 93.56 108 VAL A O 1
ATOM 849 N N . LEU A 1 109 ? -4.59 10.273 -4.766 1 90.75 109 LEU A N 1
ATOM 850 C CA . LEU A 1 109 ? -5.969 9.805 -4.852 1 90.75 109 LEU A CA 1
ATOM 851 C C . LEU A 1 109 ? -6.504 9.438 -3.471 1 90.75 109 LEU A C 1
ATOM 853 O O . LEU A 1 109 ? -6.559 8.258 -3.111 1 90.75 109 LEU A O 1
ATOM 857 N N . ARG A 1 110 ? -6.941 10.414 -2.75 1 91.56 110 ARG A N 1
ATOM 858 C CA . ARG A 1 110 ? -7.301 10.281 -1.343 1 91.56 110 ARG A CA 1
ATOM 859 C C . ARG A 1 110 ? -8.469 9.312 -1.164 1 91.56 110 ARG A C 1
ATOM 861 O O . ARG A 1 110 ? -8.539 8.602 -0.161 1 91.56 110 ARG A O 1
ATOM 868 N N . HIS A 1 111 ? -9.344 9.258 -2.115 1 86.5 111 HIS A N 1
ATOM 869 C CA . HIS A 1 111 ? -10.508 8.383 -2.02 1 86.5 111 HIS A CA 1
ATOM 870 C C . HIS A 1 111 ? -10.094 6.918 -1.946 1 86.5 111 HIS A C 1
ATOM 872 O O . HIS A 1 111 ? -10.766 6.109 -1.303 1 86.5 111 HIS A O 1
ATOM 878 N N . GLN A 1 112 ? -9.016 6.547 -2.596 1 87.19 112 GLN A N 1
ATOM 879 C CA . GLN A 1 112 ? -8.523 5.172 -2.57 1 87.19 112 GLN A CA 1
ATOM 880 C C . GLN A 1 112 ? -7.965 4.816 -1.197 1 87.19 112 GLN A C 1
ATOM 882 O O . GLN A 1 112 ? -7.93 3.641 -0.823 1 87.19 112 GLN A O 1
ATOM 887 N N . LEU A 1 113 ? -7.594 5.812 -0.424 1 90.69 113 LEU A N 1
ATOM 888 C CA . LEU A 1 113 ? -7.008 5.602 0.895 1 90.69 113 LEU A CA 1
ATOM 889 C C . LEU A 1 113 ? -8.094 5.527 1.966 1 90.69 113 LEU A C 1
ATOM 891 O O . LEU A 1 113 ? -7.828 5.098 3.092 1 90.69 113 LEU A O 1
ATOM 895 N N . GLN A 1 114 ? -9.297 5.945 1.601 1 83.38 114 GLN A N 1
ATOM 896 C CA . GLN A 1 114 ? -10.414 5.945 2.541 1 83.38 114 GLN A CA 1
ATOM 897 C C . GLN A 1 114 ? -11.078 4.574 2.598 1 83.38 114 GLN A C 1
ATOM 899 O O . GLN A 1 114 ? -11.836 4.285 3.529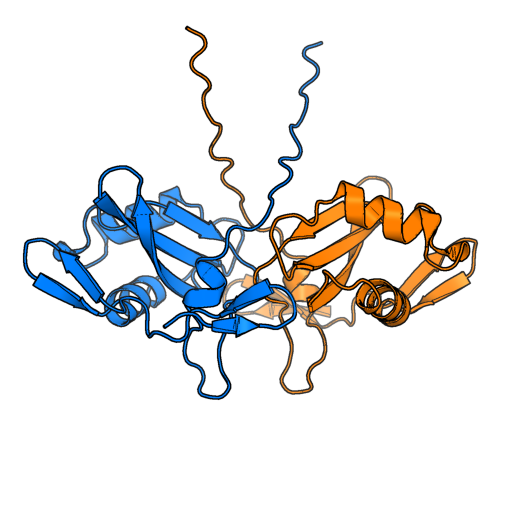 1 83.38 114 GLN A O 1
ATOM 904 N N . GLN A 1 115 ? -10.75 3.814 1.544 1 76 115 GLN A N 1
ATOM 905 C CA . GLN A 1 115 ? -11.352 2.488 1.506 1 76 115 GLN A CA 1
ATOM 906 C C . GLN A 1 115 ? -10.664 1.538 2.48 1 76 115 GLN A C 1
ATOM 908 O O . GLN A 1 115 ? -9.438 1.437 2.488 1 76 115 GLN A O 1
ATOM 913 N N . PRO A 1 116 ? -11.531 0.986 3.379 1 72.19 116 PRO A N 1
ATOM 914 C CA . PRO A 1 116 ? -10.922 0.056 4.332 1 72.19 116 PRO A CA 1
ATOM 915 C C . PRO A 1 116 ? -10.297 -1.159 3.65 1 72.19 116 PRO A C 1
ATOM 917 O O . PRO A 1 116 ? -10.812 -1.639 2.639 1 72.19 116 PRO A O 1
ATOM 920 N N . ILE A 1 117 ? -9.078 -1.535 4.023 1 74.19 117 ILE A N 1
ATOM 921 C CA . ILE A 1 117 ? -8.469 -2.777 3.559 1 74.19 117 ILE A CA 1
ATOM 922 C C . ILE A 1 117 ? -8.586 -3.846 4.641 1 74.19 117 ILE A C 1
ATOM 924 O O . ILE A 1 117 ? -8.508 -3.539 5.836 1 74.19 117 ILE A O 1
ATOM 928 N N . VAL A 1 118 ? -9.031 -5.094 4.297 1 67.19 118 VAL A N 1
ATOM 929 C CA . VAL A 1 118 ? -9.125 -6.215 5.227 1 67.19 118 VAL A CA 1
ATOM 930 C C . VAL A 1 118 ? -7.723 -6.613 5.699 1 67.19 118 VAL A C 1
ATOM 932 O O . VAL A 1 118 ? -6.836 -6.867 4.879 1 67.19 118 VAL A O 1
ATOM 935 N N . HIS A 1 119 ? -7.41 -6.293 6.98 1 59.28 119 HIS A N 1
ATOM 936 C CA . HIS A 1 119 ? -6.148 -6.762 7.539 1 59.28 119 HIS A CA 1
ATOM 937 C C . HIS A 1 119 ? -6.336 -8.047 8.336 1 59.28 119 HIS A C 1
ATOM 939 O O . HIS A 1 119 ? -7.258 -8.148 9.141 1 59.28 119 HIS A O 1
ATOM 945 N N . GLU A 1 120 ? -6.242 -9.156 7.664 1 54.66 120 GLU A N 1
ATOM 946 C CA . GLU A 1 120 ? -6.352 -10.336 8.516 1 54.66 120 GLU A CA 1
ATOM 947 C C . GLU A 1 120 ? -5.188 -10.422 9.5 1 54.66 120 GLU A C 1
ATOM 949 O O . GLU A 1 120 ? -4.023 -10.383 9.094 1 54.66 120 GLU A O 1
ATOM 954 N N . GLY A 1 121 ? -5.332 -9.703 10.586 1 45.38 121 GLY A N 1
ATOM 955 C CA . GLY A 1 121 ? -4.367 -9.828 11.672 1 45.38 121 GLY A CA 1
ATOM 956 C C . GLY A 1 121 ? -3.822 -11.234 11.828 1 45.38 121 GLY A C 1
ATOM 957 O O . GLY A 1 121 ? -4.578 -12.203 11.797 1 45.38 121 GLY A O 1
ATOM 958 N N . ILE A 1 122 ? -2.686 -11.484 11.25 1 36.66 122 ILE A N 1
ATOM 959 C CA . ILE A 1 122 ? -2.09 -12.695 11.797 1 36.66 122 ILE A CA 1
ATOM 960 C C . ILE A 1 122 ? -2.242 -12.703 13.32 1 36.66 122 ILE A C 1
ATOM 962 O O . ILE A 1 122 ? -1.661 -11.859 14.008 1 36.66 122 ILE A O 1
ATOM 966 N N . ARG A 1 123 ? -3.447 -12.859 13.891 1 33.06 123 ARG A N 1
ATOM 967 C CA . ARG A 1 123 ? -3.432 -13.141 15.32 1 33.06 123 ARG A CA 1
ATOM 968 C C . ARG A 1 123 ? -2.332 -14.141 15.672 1 33.06 123 ARG A C 1
ATOM 970 O O . ARG A 1 123 ? -2.271 -15.234 15.102 1 33.06 123 ARG A O 1
ATOM 977 N N . GLU A 1 124 ? -1.132 -13.633 15.773 1 34.44 124 GLU A N 1
ATOM 978 C CA . GLU A 1 124 ? -0.25 -14.523 16.531 1 34.44 124 GLU A CA 1
ATOM 979 C C . GLU A 1 124 ? -0.999 -15.211 17.672 1 34.44 124 GLU A C 1
ATOM 981 O O . GLU A 1 124 ? -1.484 -14.547 18.594 1 34.44 124 GLU A O 1
ATOM 986 N N . GLU A 1 125 ? -1.802 -16.109 17.344 1 33.53 125 GLU A N 1
ATOM 987 C CA . GLU A 1 125 ? -2.076 -16.984 18.484 1 33.53 125 GLU A CA 1
ATOM 988 C C . GLU A 1 125 ? -0.793 -17.312 19.234 1 33.53 125 GLU A C 1
ATOM 990 O O . GLU A 1 125 ? 0.085 -18 18.703 1 33.53 125 GLU A O 1
ATOM 995 N N . VAL A 1 126 ? -0.36 -16.438 20 1 31.81 126 VAL A N 1
ATOM 996 C CA . VAL A 1 126 ? 0.517 -16.891 21.062 1 31.81 126 VAL A CA 1
ATOM 997 C C . VAL A 1 126 ? -0.151 -18.031 21.828 1 31.81 126 VAL A C 1
ATOM 999 O O . VAL A 1 126 ? -1.207 -17.844 22.438 1 31.81 126 VAL A O 1
ATOM 1002 N N . VAL A 1 127 ? -0.091 -19.156 21.328 1 27.72 127 VAL A N 1
ATOM 1003 C CA . VAL A 1 127 ? -0.322 -20.297 22.203 1 27.72 127 VAL A CA 1
ATOM 1004 C C . VAL A 1 127 ? 0.418 -20.094 23.516 1 27.72 127 VAL A C 1
ATOM 1006 O O . VAL A 1 127 ? 1.645 -19.969 23.547 1 27.72 127 VAL A O 1
ATOM 1009 N N . ALA A 1 128 ? -0.078 -19.422 24.422 1 31.86 128 ALA A N 1
ATOM 1010 C CA . ALA A 1 128 ? 0.315 -19.641 25.812 1 31.86 128 ALA A CA 1
ATOM 1011 C C . ALA A 1 128 ? 0.553 -21.109 26.109 1 31.86 128 ALA A C 1
ATOM 1013 O O . ALA A 1 128 ? -0.342 -21.938 25.922 1 31.86 128 ALA A O 1
ATOM 1014 N N . SER A 1 129 ? 1.781 -21.516 25.812 1 23.16 129 SER A N 1
ATOM 1015 C CA . SER A 1 129 ? 2.035 -22.703 26.625 1 23.16 129 SER A CA 1
ATOM 1016 C C . SER A 1 129 ? 1.786 -22.422 28.109 1 23.16 129 SER A C 1
ATOM 1018 O O . SER A 1 129 ? 2.127 -21.344 28.609 1 23.16 129 SER A O 1
ATOM 1020 N N . MET B 1 1 ? 22.719 -7.02 -6.852 1 42.5 1 MET B N 1
ATOM 1021 C CA . MET B 1 1 ? 23.531 -6.102 -6.059 1 42.5 1 MET B CA 1
ATOM 1022 C C . MET B 1 1 ? 22.672 -4.977 -5.484 1 42.5 1 MET B C 1
ATOM 1024 O O . MET B 1 1 ? 21.891 -4.359 -6.203 1 42.5 1 MET B O 1
ATOM 1028 N N . GLY B 1 2 ? 22.25 -5.164 -4.324 1 48.53 2 GLY B N 1
ATOM 1029 C CA . GLY B 1 2 ? 21.484 -4.102 -3.701 1 48.53 2 GLY B CA 1
ATOM 1030 C C . GLY B 1 2 ? 22.312 -2.891 -3.338 1 48.53 2 GLY B C 1
ATOM 1031 O O . GLY B 1 2 ? 23.531 -2.988 -3.217 1 48.53 2 GLY B O 1
ATOM 1032 N N . TYR B 1 3 ? 22.078 -1.787 -3.986 1 47.53 3 TYR B N 1
ATOM 1033 C CA . TYR B 1 3 ? 22.812 -0.6 -3.553 1 47.53 3 TYR B CA 1
ATOM 1034 C C . TYR B 1 3 ? 22.047 0.132 -2.451 1 47.53 3 TYR B C 1
ATOM 1036 O O . TYR B 1 3 ? 20.828 0.035 -2.361 1 47.53 3 TYR B O 1
ATOM 1044 N N . LEU B 1 4 ? 22.875 0.424 -1.431 1 49.44 4 LEU B N 1
ATOM 1045 C CA . LEU B 1 4 ? 22.453 1.316 -0.361 1 49.44 4 LEU B CA 1
ATOM 1046 C C . LEU B 1 4 ? 22.516 2.773 -0.807 1 49.44 4 LEU B C 1
ATOM 1048 O O . LEU B 1 4 ? 23.516 3.201 -1.396 1 49.44 4 LEU B O 1
ATOM 1052 N N . ASP B 1 5 ? 21.328 3.311 -0.883 1 48.06 5 ASP B N 1
ATOM 1053 C CA . ASP B 1 5 ? 21.531 4.727 -1.178 1 48.06 5 ASP B CA 1
ATOM 1054 C C . ASP B 1 5 ? 21.984 5.484 0.065 1 48.06 5 ASP B C 1
ATOM 1056 O O . ASP B 1 5 ? 22.156 4.895 1.134 1 48.06 5 ASP B O 1
ATOM 1060 N N . LYS B 1 6 ? 22.406 6.699 -0.195 1 48.66 6 LYS B N 1
ATOM 1061 C CA . LYS B 1 6 ? 23.016 7.555 0.819 1 48.66 6 LYS B CA 1
ATOM 1062 C C . LYS B 1 6 ? 22.156 7.598 2.086 1 48.66 6 LYS B C 1
ATOM 1064 O O . LYS B 1 6 ? 22.656 7.969 3.156 1 48.66 6 LYS B O 1
ATOM 1069 N N . HIS B 1 7 ? 20.891 7.301 1.9 1 46.22 7 HIS B N 1
ATOM 1070 C CA . HIS B 1 7 ? 20.016 7.418 3.059 1 46.22 7 HIS B CA 1
ATOM 1071 C C . HIS B 1 7 ? 19.75 6.059 3.689 1 46.22 7 HIS B C 1
ATOM 1073 O O . HIS B 1 7 ? 18.906 5.938 4.582 1 46.22 7 HIS B O 1
ATOM 1079 N N . GLY B 1 8 ? 20.641 5.074 3.234 1 45.69 8 GLY B N 1
ATOM 1080 C CA . GLY B 1 8 ? 20.656 3.762 3.861 1 45.69 8 GLY B CA 1
ATOM 1081 C C . GLY B 1 8 ? 19.594 2.83 3.311 1 45.69 8 GLY B C 1
ATOM 1082 O O . GLY B 1 8 ? 19.328 1.766 3.879 1 45.69 8 GLY B O 1
ATOM 1083 N N . ASN B 1 9 ? 18.828 3.404 2.398 1 48.19 9 ASN B N 1
ATOM 1084 C CA . ASN B 1 9 ? 17.844 2.523 1.782 1 48.19 9 ASN B CA 1
ATOM 1085 C C . ASN B 1 9 ? 18.5 1.518 0.841 1 48.19 9 ASN B C 1
ATOM 1087 O O . ASN B 1 9 ? 19.406 1.871 0.081 1 48.19 9 ASN B O 1
ATOM 1091 N N . VAL B 1 10 ? 18.484 0.316 1.168 1 46.22 10 VAL B N 1
ATOM 1092 C CA . VAL B 1 10 ? 19.047 -0.742 0.338 1 46.22 10 VAL B CA 1
ATOM 1093 C C . VAL B 1 10 ? 18.172 -0.944 -0.902 1 46.22 10 VAL B C 1
ATOM 1095 O O . VAL B 1 10 ? 16.953 -1.116 -0.795 1 46.22 10 VAL B O 1
ATOM 1098 N N . PHE B 1 11 ? 18.516 -0.361 -1.993 1 47.66 11 PHE B N 1
ATOM 1099 C CA . PHE B 1 11 ? 17.922 -0.664 -3.287 1 47.66 11 PHE B CA 1
ATOM 1100 C C . PHE B 1 11 ? 18.547 -1.916 -3.893 1 47.66 11 PHE B C 1
ATOM 1102 O O . PHE B 1 11 ? 19.766 -2.053 -3.926 1 47.66 11 PHE B O 1
ATOM 1109 N N . ILE B 1 12 ? 18.109 -3.004 -3.535 1 47.44 12 ILE B N 1
ATOM 1110 C CA . ILE B 1 12 ? 18.625 -4.211 -4.168 1 47.44 12 ILE B CA 1
ATOM 1111 C C . ILE B 1 12 ? 18.234 -4.223 -5.648 1 47.44 12 ILE B C 1
ATOM 1113 O O . ILE B 1 12 ? 17.078 -4.031 -5.992 1 47.44 12 ILE B O 1
ATOM 1117 N N . SER B 1 13 ? 19.016 -3.572 -6.418 1 47.25 13 SER B N 1
ATOM 1118 C CA . SER B 1 13 ? 19.047 -3.65 -7.875 1 47.25 13 SER B CA 1
ATOM 1119 C C . SER B 1 13 ? 19.234 -5.09 -8.352 1 47.25 13 SER B C 1
ATOM 1121 O O . SER B 1 13 ? 20.234 -5.727 -8.055 1 47.25 13 SER B O 1
ATOM 1123 N N . GLY B 1 14 ? 18.328 -5.949 -8.062 1 45.91 14 GLY B N 1
ATOM 1124 C CA . GLY B 1 14 ? 18.266 -7.277 -8.656 1 45.91 14 GLY B CA 1
ATOM 1125 C C . GLY B 1 14 ? 16.859 -7.797 -8.82 1 45.91 14 GLY B C 1
ATOM 1126 O O . GLY B 1 14 ? 15.922 -7.277 -8.203 1 45.91 14 GLY B O 1
ATOM 1127 N N . HIS B 1 15 ? 16.531 -7.891 -10.148 1 49.69 15 HIS B N 1
ATOM 1128 C CA . HIS B 1 15 ? 15.336 -8.641 -10.477 1 49.69 15 HIS B CA 1
ATOM 1129 C C . HIS B 1 15 ? 15.117 -9.797 -9.5 1 49.69 15 HIS B C 1
ATOM 1131 O O . HIS B 1 15 ? 15.789 -10.828 -9.594 1 49.69 15 HIS B O 1
ATOM 1137 N N . GLN B 1 16 ? 14.898 -9.391 -8.227 1 55.22 16 GLN B N 1
ATOM 1138 C CA . GLN B 1 16 ? 14.547 -10.578 -7.457 1 55.22 16 GLN B CA 1
ATOM 1139 C C . GLN B 1 16 ? 13.828 -11.602 -8.328 1 55.22 16 GLN B C 1
ATOM 1141 O O . GLN B 1 16 ? 13.312 -11.266 -9.398 1 55.22 16 GLN B O 1
ATOM 1146 N N . LYS B 1 17 ? 13.875 -12.734 -7.883 1 63.88 17 LYS B N 1
ATOM 1147 C CA . LYS B 1 17 ? 13.328 -13.906 -8.555 1 63.88 17 LYS B CA 1
ATOM 1148 C C . LYS B 1 17 ? 11.891 -13.68 -8.992 1 63.88 17 LYS B C 1
ATOM 1150 O O . LYS B 1 17 ? 11.055 -13.25 -8.195 1 63.88 17 LYS B O 1
ATOM 1155 N N . ASP B 1 18 ? 11.758 -13.469 -10.297 1 83.5 18 ASP B N 1
ATOM 1156 C CA . ASP B 1 18 ? 10.438 -13.336 -10.898 1 83.5 18 ASP B CA 1
ATOM 1157 C C . ASP B 1 18 ? 9.828 -14.703 -11.195 1 83.5 18 ASP B C 1
ATOM 1159 O O . ASP B 1 18 ? 8.914 -14.82 -12.023 1 83.5 18 ASP B O 1
ATOM 1163 N N . MET B 1 19 ? 10.5 -15.656 -10.531 1 89 19 MET B N 1
ATOM 1164 C CA . MET B 1 19 ? 10.008 -17.016 -10.75 1 89 19 MET B CA 1
ATOM 1165 C C . MET B 1 19 ? 9.852 -17.75 -9.422 1 89 19 MET B C 1
ATOM 1167 O O . MET B 1 19 ? 10.516 -17.422 -8.438 1 89 19 MET B O 1
ATOM 1171 N N . ILE B 1 20 ? 9 -18.734 -9.453 1 86.62 20 ILE B N 1
ATOM 1172 C CA . ILE B 1 20 ? 8.844 -19.656 -8.336 1 86.62 20 ILE B CA 1
ATOM 1173 C C . ILE B 1 20 ? 8.906 -21.094 -8.844 1 86.62 20 ILE B C 1
ATOM 1175 O O . ILE B 1 20 ? 8.531 -21.375 -9.984 1 86.62 20 ILE B O 1
ATOM 1179 N N . GLU B 1 21 ? 9.492 -21.875 -8.008 1 84 21 GLU B N 1
ATOM 1180 C CA . GLU B 1 21 ? 9.539 -23.297 -8.367 1 84 21 GLU B CA 1
ATOM 1181 C C . GLU B 1 21 ? 8.352 -24.047 -7.773 1 84 21 GLU B C 1
ATOM 1183 O O . GLU B 1 21 ? 8.133 -24.016 -6.559 1 84 21 GLU B O 1
ATOM 1188 N N . VAL B 1 22 ? 7.555 -24.625 -8.641 1 81.75 22 VAL B N 1
ATOM 1189 C CA . VAL B 1 22 ? 6.438 -25.469 -8.234 1 81.75 22 VAL B CA 1
ATOM 1190 C C . VAL B 1 22 ? 6.566 -26.844 -8.883 1 81.75 22 VAL B C 1
ATOM 1192 O O . VAL B 1 22 ? 6.527 -26.969 -10.109 1 81.75 22 VAL B O 1
ATOM 1195 N N . ASP B 1 23 ? 6.66 -27.922 -8 1 83.88 23 ASP B N 1
ATOM 1196 C CA . ASP B 1 23 ? 6.773 -29.297 -8.484 1 83.88 23 ASP B CA 1
ATOM 1197 C C . ASP B 1 23 ? 7.879 -29.422 -9.531 1 83.88 23 ASP B C 1
ATOM 1199 O O . ASP B 1 23 ? 7.672 -30.016 -10.586 1 83.88 23 ASP B O 1
ATOM 1203 N N . GLY B 1 24 ? 8.938 -28.734 -9.289 1 85.06 24 GLY B N 1
ATOM 1204 C CA . GLY B 1 24 ? 10.117 -28.875 -10.133 1 85.06 24 GLY B CA 1
ATOM 1205 C C . GLY B 1 24 ? 10.078 -27.984 -11.359 1 85.06 24 GLY B C 1
ATOM 1206 O O . GLY B 1 24 ? 10.984 -28.031 -12.195 1 85.06 24 GLY B O 1
ATOM 1207 N N . GLN B 1 25 ? 9.031 -27.281 -11.547 1 87.06 25 GLN B N 1
ATOM 1208 C CA . GLN B 1 25 ? 8.914 -26.375 -12.68 1 87.06 25 GLN B CA 1
ATOM 1209 C C . GLN B 1 25 ? 9.039 -24.922 -12.227 1 87.06 25 GLN B C 1
ATOM 1211 O O . GLN B 1 25 ? 8.633 -24.578 -11.109 1 87.06 25 GLN B O 1
ATOM 1216 N N . GLN B 1 26 ? 9.594 -24.094 -13.148 1 88.31 26 GLN B N 1
ATOM 1217 C CA . GLN B 1 26 ? 9.703 -22.672 -12.875 1 88.31 26 GLN B CA 1
ATOM 1218 C C . GLN B 1 26 ? 8.539 -21.906 -13.5 1 88.31 26 GLN B C 1
ATOM 1220 O O . GLN B 1 26 ? 8.297 -22 -14.703 1 88.31 26 GLN B O 1
ATOM 1225 N N . ILE B 1 27 ? 7.844 -21.266 -12.648 1 88.88 27 ILE B N 1
ATOM 1226 C CA . ILE B 1 27 ? 6.691 -20.5 -13.094 1 88.88 27 ILE B CA 1
ATOM 1227 C C . ILE B 1 27 ? 6.965 -19 -12.906 1 88.88 27 ILE B C 1
ATOM 1229 O O . ILE B 1 27 ? 7.328 -18.578 -11.812 1 88.88 27 ILE B O 1
ATOM 1233 N N . PRO B 1 28 ? 6.859 -18.297 -14.094 1 91.5 28 PRO B N 1
ATOM 1234 C CA . PRO B 1 28 ? 6.973 -16.844 -13.922 1 91.5 28 PRO B CA 1
ATOM 1235 C C . PRO B 1 28 ? 5.895 -16.281 -13 1 91.5 28 PRO B C 1
ATOM 1237 O O . PRO B 1 28 ? 4.73 -16.672 -13.086 1 91.5 28 PRO B O 1
ATOM 1240 N N . LEU B 1 29 ? 6.23 -15.352 -12.172 1 92.88 29 LEU B N 1
ATOM 1241 C CA . LEU B 1 29 ? 5.301 -14.781 -11.211 1 92.88 29 LEU B CA 1
ATOM 1242 C C . LEU B 1 29 ? 4.164 -14.055 -11.914 1 92.88 29 LEU B C 1
ATOM 1244 O O . LEU B 1 29 ? 3.033 -14.031 -11.422 1 92.88 29 LEU B O 1
ATOM 1248 N N . HIS B 1 30 ? 4.5 -13.453 -13.031 1 93 30 HIS B N 1
ATOM 1249 C CA . HIS B 1 30 ? 3.457 -12.734 -13.75 1 93 30 HIS B CA 1
ATOM 1250 C C . HIS B 1 30 ? 2.34 -13.672 -14.195 1 93 30 HIS B C 1
ATOM 1252 O O . HIS B 1 30 ? 1.19 -13.25 -14.344 1 93 30 HIS B O 1
ATOM 1258 N N . GLU B 1 31 ? 2.66 -14.945 -14.367 1 91.62 31 GLU B N 1
ATOM 1259 C CA . GLU B 1 31 ? 1.624 -15.914 -14.727 1 91.62 31 GLU B CA 1
ATOM 1260 C C . GLU B 1 31 ? 0.655 -16.141 -13.57 1 91.62 31 GLU B C 1
ATOM 1262 O O . GLU B 1 31 ? -0.553 -16.266 -13.781 1 91.62 31 GLU B O 1
ATOM 1267 N N . VAL B 1 32 ? 1.199 -16.219 -12.414 1 93.5 32 VAL B N 1
ATOM 1268 C CA . VAL B 1 32 ? 0.367 -16.328 -11.219 1 93.5 32 VAL B CA 1
ATOM 1269 C C . VAL B 1 32 ? -0.492 -15.078 -11.062 1 93.5 32 VAL B C 1
ATOM 1271 O O . VAL B 1 32 ? -1.687 -15.172 -10.773 1 93.5 32 VAL B O 1
ATOM 1274 N N . GLU B 1 33 ? 0.1 -13.93 -11.266 1 96.25 33 GLU B N 1
ATOM 1275 C CA . GLU B 1 33 ? -0.605 -12.656 -11.203 1 96.25 33 GLU B CA 1
ATOM 1276 C C . GLU B 1 33 ? -1.739 -12.602 -12.227 1 96.25 33 GLU B C 1
ATOM 1278 O O . GLU B 1 33 ? -2.857 -12.195 -11.891 1 96.25 33 GLU B O 1
ATOM 1283 N N . ASP B 1 34 ? -1.418 -13.078 -13.43 1 95.31 34 ASP B N 1
ATOM 1284 C CA . ASP B 1 34 ? -2.432 -13.102 -14.477 1 95.31 34 ASP B CA 1
ATOM 1285 C C . ASP B 1 34 ? -3.619 -13.969 -14.078 1 95.31 34 ASP B C 1
ATOM 1287 O O . ASP B 1 34 ? -4.773 -13.602 -14.312 1 95.31 34 ASP B O 1
ATOM 1291 N N . ALA B 1 35 ? -3.338 -15.102 -13.531 1 94.75 35 ALA B N 1
ATOM 1292 C CA . ALA B 1 35 ? -4.391 -16.016 -13.078 1 94.75 35 ALA B CA 1
ATOM 1293 C C . ALA B 1 35 ? -5.238 -15.367 -11.984 1 94.75 35 ALA B C 1
ATOM 1295 O O . ALA B 1 35 ? -6.469 -15.445 -12.016 1 94.75 35 ALA B O 1
ATOM 1296 N N . LEU B 1 36 ? -4.641 -14.711 -11.031 1 96.44 36 LEU B N 1
ATOM 1297 C CA . LEU B 1 36 ? -5.34 -14.055 -9.938 1 96.44 36 LEU B CA 1
ATOM 1298 C C . LEU B 1 36 ? -6.234 -12.93 -10.453 1 96.44 36 LEU B C 1
ATOM 1300 O O . LEU B 1 36 ? -7.324 -12.711 -9.922 1 96.44 36 LEU B O 1
ATOM 1304 N N . LEU B 1 37 ? -5.785 -12.25 -11.508 1 96.5 37 LEU B N 1
ATOM 1305 C CA . LEU B 1 37 ? -6.504 -11.109 -12.062 1 96.5 37 LEU B CA 1
ATOM 1306 C C . LEU B 1 37 ? -7.809 -11.555 -12.711 1 96.5 37 LEU B C 1
ATOM 1308 O O . LEU B 1 37 ? -8.672 -10.727 -13.016 1 96.5 37 LEU B O 1
ATOM 1312 N N . THR B 1 38 ? -7.93 -12.859 -12.93 1 95.75 38 THR B N 1
ATOM 1313 C CA . THR B 1 38 ? -9.188 -13.344 -13.492 1 95.75 38 THR B CA 1
ATOM 1314 C C . THR B 1 38 ? -10.297 -13.32 -12.453 1 95.75 38 THR B C 1
ATOM 1316 O O . THR B 1 38 ? -11.477 -13.438 -12.789 1 95.75 38 THR B O 1
ATOM 1319 N N . HIS B 1 39 ? -9.953 -13.227 -11.195 1 95 39 HIS B N 1
ATOM 1320 C CA . HIS B 1 39 ? -10.961 -13.086 -10.148 1 95 39 HIS B CA 1
ATOM 1321 C C . HIS B 1 39 ? -11.625 -11.711 -10.211 1 95 39 HIS B C 1
ATOM 1323 O O . HIS B 1 39 ? -10.945 -10.688 -10.172 1 95 39 HIS B O 1
ATOM 1329 N N . SER B 1 40 ? -12.891 -11.617 -10.086 1 93.88 40 SER B N 1
ATOM 1330 C CA . SER B 1 40 ? -13.656 -10.398 -10.336 1 93.88 40 SER B CA 1
ATOM 1331 C C . SER B 1 40 ? -13.398 -9.352 -9.258 1 93.88 40 SER B C 1
ATOM 1333 O O . SER B 1 40 ? -13.516 -8.148 -9.516 1 93.88 40 SER B O 1
ATOM 1335 N N . SER B 1 41 ? -13.039 -9.75 -8.047 1 94.56 41 SER B N 1
ATOM 1336 C CA . SER B 1 41 ? -12.883 -8.82 -6.934 1 94.56 41 SER B CA 1
ATOM 1337 C C . SER B 1 41 ? -11.453 -8.312 -6.832 1 94.56 41 SER B C 1
ATOM 1339 O O . SER B 1 41 ? -11.125 -7.516 -5.945 1 94.56 41 SER B O 1
ATOM 1341 N N . ILE B 1 42 ? -10.609 -8.766 -7.734 1 95.75 42 ILE B N 1
ATOM 1342 C CA . ILE B 1 42 ? -9.219 -8.328 -7.715 1 95.75 42 ILE B CA 1
ATOM 1343 C C . ILE B 1 42 ? -8.977 -7.312 -8.828 1 95.75 42 ILE B C 1
ATOM 1345 O O . ILE B 1 42 ? -9.164 -7.621 -10.008 1 95.75 42 ILE B O 1
ATOM 1349 N N . ILE B 1 43 ? -8.547 -6.102 -8.391 1 94.62 43 ILE B N 1
ATOM 1350 C CA . ILE B 1 43 ? -8.297 -4.992 -9.312 1 94.62 43 ILE B CA 1
ATOM 1351 C C . ILE B 1 43 ? -6.852 -5.043 -9.797 1 94.62 43 ILE B C 1
ATOM 1353 O O . ILE B 1 43 ? -6.578 -4.781 -10.969 1 94.62 43 ILE B O 1
ATOM 1357 N N . ASP B 1 44 ? -5.965 -5.277 -8.906 1 96.38 44 ASP B N 1
ATOM 1358 C CA . ASP B 1 44 ? -4.523 -5.32 -9.156 1 96.38 44 ASP B CA 1
ATOM 1359 C C . ASP B 1 44 ? -3.834 -6.289 -8.195 1 96.38 44 ASP B C 1
ATOM 1361 O O . ASP B 1 44 ? -4.367 -6.609 -7.133 1 96.38 44 ASP B O 1
ATOM 1365 N N . VAL B 1 45 ? -2.682 -6.816 -8.633 1 97.56 45 VAL B N 1
ATOM 1366 C CA . VAL B 1 45 ? -2.023 -7.824 -7.809 1 97.56 45 VAL B CA 1
ATOM 1367 C C . VAL B 1 45 ? -0.529 -7.855 -8.125 1 97.56 45 VAL B C 1
ATOM 1369 O O . VAL B 1 45 ? -0.126 -7.633 -9.273 1 97.56 45 VAL B O 1
ATOM 1372 N N . ALA B 1 46 ? 0.226 -8.07 -7.121 1 96.88 46 ALA B N 1
ATOM 1373 C CA . ALA B 1 46 ? 1.642 -8.414 -7.234 1 96.88 46 ALA B CA 1
ATOM 1374 C C . ALA B 1 46 ? 1.979 -9.641 -6.387 1 96.88 46 ALA B C 1
ATOM 1376 O O . ALA B 1 46 ? 1.482 -9.781 -5.266 1 96.88 46 ALA B O 1
ATOM 1377 N N . VAL B 1 47 ? 2.746 -10.516 -6.926 1 95.56 47 VAL B N 1
ATOM 1378 C CA . VAL B 1 47 ? 3.195 -11.695 -6.203 1 95.56 47 VAL B CA 1
ATOM 1379 C C . VAL B 1 47 ? 4.715 -11.664 -6.043 1 95.56 47 VAL B C 1
ATOM 1381 O O . VAL B 1 47 ? 5.434 -11.32 -6.984 1 95.56 47 VAL B O 1
ATOM 1384 N N . ILE B 1 48 ? 5.125 -11.977 -4.828 1 92.56 48 ILE B N 1
ATOM 1385 C CA . ILE B 1 48 ? 6.562 -12.039 -4.586 1 92.56 48 ILE B CA 1
ATOM 1386 C C . ILE B 1 48 ? 6.906 -13.312 -3.824 1 92.56 48 ILE B C 1
ATOM 1388 O O . ILE B 1 48 ? 6.02 -13.984 -3.295 1 92.56 48 ILE B O 1
ATOM 1392 N N . THR B 1 49 ? 8.211 -13.633 -3.873 1 89 49 THR B N 1
ATOM 1393 C CA . THR B 1 49 ? 8.734 -14.688 -3.016 1 89 49 THR B CA 1
ATOM 1394 C C . THR B 1 49 ? 9.5 -14.094 -1.831 1 89 49 THR B C 1
ATOM 1396 O O . THR B 1 49 ? 10.195 -13.086 -1.976 1 89 49 THR B O 1
ATOM 1399 N N . VAL B 1 50 ? 9.203 -14.617 -0.682 1 82.62 50 VAL B N 1
ATOM 1400 C CA . VAL B 1 50 ? 9.906 -14.18 0.521 1 82.62 50 VAL B CA 1
ATOM 1401 C C . VAL B 1 50 ? 10.648 -15.359 1.144 1 82.62 50 VAL B C 1
ATOM 1403 O O . VAL B 1 50 ? 10.133 -16.484 1.168 1 82.62 50 VAL B O 1
ATOM 1406 N N . ASP B 1 51 ? 11.977 -15.109 1.385 1 76.75 51 ASP B N 1
ATOM 1407 C CA . ASP B 1 51 ? 12.758 -16.172 2.008 1 76.75 51 ASP B CA 1
ATOM 1408 C C . ASP B 1 51 ? 12.383 -16.328 3.479 1 76.75 51 ASP B C 1
ATOM 1410 O O . ASP B 1 51 ? 12.211 -15.344 4.195 1 76.75 51 ASP B O 1
ATOM 1414 N N . ASP B 1 52 ? 11.977 -17.531 3.771 1 69.62 52 ASP B N 1
ATOM 1415 C CA . ASP B 1 52 ? 11.695 -17.812 5.176 1 69.62 52 ASP B CA 1
ATOM 1416 C C . ASP B 1 52 ? 12.922 -18.422 5.871 1 69.62 52 ASP B C 1
ATOM 1418 O O . ASP B 1 52 ? 13.906 -18.75 5.215 1 69.62 52 ASP B O 1
ATOM 1422 N N . GLU B 1 53 ? 12.93 -18.297 7.195 1 65.12 53 GLU B N 1
ATOM 1423 C CA . GLU B 1 53 ? 14.039 -18.766 8.023 1 65.12 53 GLU B CA 1
ATOM 1424 C C . GLU B 1 53 ? 14.469 -20.172 7.633 1 65.12 53 GLU B C 1
ATOM 1426 O O . GLU B 1 53 ? 15.625 -20.547 7.84 1 65.12 53 GLU B O 1
ATOM 1431 N N . GLY B 1 54 ? 13.656 -20.984 7.105 1 61.69 54 GLY B N 1
ATOM 1432 C CA . GLY B 1 54 ? 14.008 -22.375 6.852 1 61.69 54 GLY B CA 1
ATOM 1433 C C . GLY B 1 54 ? 14.414 -22.641 5.41 1 61.69 54 GLY B C 1
ATOM 1434 O O . GLY B 1 54 ? 14.344 -23.766 4.938 1 61.69 54 GLY B O 1
ATOM 1435 N N . ASN B 1 55 ? 14.867 -21.641 4.738 1 63.16 55 ASN B N 1
ATOM 1436 C CA . ASN B 1 55 ? 15.336 -21.766 3.359 1 63.16 55 ASN B CA 1
ATOM 1437 C C . ASN B 1 55 ? 14.18 -22.078 2.408 1 63.16 55 ASN B C 1
ATOM 1439 O O . ASN B 1 55 ? 14.391 -22.578 1.308 1 63.16 55 ASN B O 1
ATOM 1443 N N . GLU B 1 56 ? 12.992 -22.016 3.01 1 75.12 56 GLU B N 1
ATOM 1444 C CA . GLU B 1 56 ? 11.867 -22.219 2.1 1 75.12 56 GLU B CA 1
ATOM 1445 C C . GLU B 1 56 ? 11.352 -20.875 1.565 1 75.12 56 GLU B C 1
ATOM 1447 O O . GLU B 1 56 ? 11.453 -19.859 2.238 1 75.12 56 GLU B O 1
ATOM 1452 N N . GLN B 1 57 ? 11.062 -20.953 0.265 1 81.38 57 GLN B N 1
ATOM 1453 C CA . GLN B 1 57 ? 10.516 -19.766 -0.385 1 81.38 57 GLN B CA 1
ATOM 1454 C C . GLN B 1 57 ? 9 -19.688 -0.185 1 81.38 57 GLN B C 1
ATOM 1456 O O . GLN B 1 57 ? 8.281 -20.641 -0.442 1 81.38 57 GLN B O 1
ATOM 1461 N N . LYS B 1 58 ? 8.555 -18.578 0.512 1 86.5 58 LYS B N 1
ATOM 1462 C CA . LYS B 1 58 ? 7.129 -18.328 0.675 1 86.5 58 LYS B CA 1
ATOM 1463 C C . LYS B 1 58 ? 6.617 -17.359 -0.394 1 86.5 58 LYS B C 1
ATOM 1465 O O . LYS B 1 58 ? 7.324 -16.438 -0.792 1 86.5 58 LYS B O 1
ATOM 1470 N N . VAL B 1 59 ? 5.43 -17.719 -0.833 1 91.69 59 VAL B N 1
ATOM 1471 C CA . VAL B 1 59 ? 4.809 -16.891 -1.86 1 91.69 59 VAL B CA 1
ATOM 1472 C C . VAL B 1 59 ? 3.768 -15.977 -1.225 1 91.69 59 VAL B C 1
ATOM 1474 O O . VAL B 1 59 ? 2.869 -16.438 -0.521 1 91.69 59 VAL B O 1
ATOM 1477 N N . LYS B 1 60 ? 3.943 -14.727 -1.452 1 93 60 LYS B N 1
ATOM 1478 C CA . LYS B 1 60 ? 3.02 -13.727 -0.918 1 93 60 LYS B CA 1
ATOM 1479 C C . LYS B 1 60 ? 2.369 -12.93 -2.041 1 93 60 LYS B C 1
ATOM 1481 O O . LYS 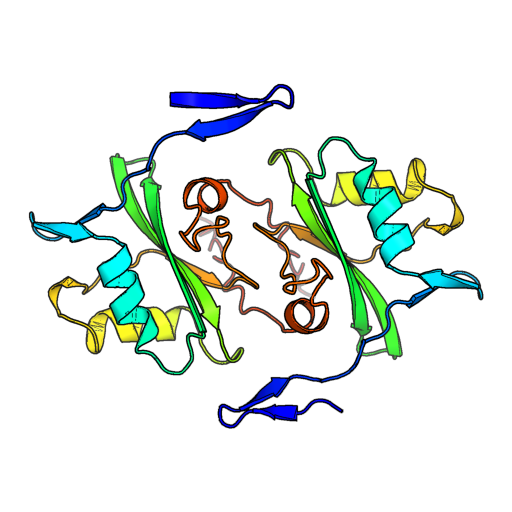B 1 60 ? 3.047 -12.5 -2.977 1 93 60 LYS B O 1
ATOM 1486 N N . ALA B 1 61 ? 1.039 -12.781 -1.928 1 96.38 61 ALA B N 1
ATOM 1487 C CA . ALA B 1 61 ? 0.309 -11.945 -2.877 1 96.38 61 ALA B CA 1
ATOM 1488 C C . ALA B 1 61 ? -0.112 -10.633 -2.234 1 96.38 61 ALA B C 1
ATOM 1490 O O . ALA B 1 61 ? -0.623 -10.617 -1.112 1 96.38 61 ALA B O 1
ATOM 1491 N N . PHE B 1 62 ? 0.172 -9.562 -2.904 1 96.06 62 PHE B N 1
ATOM 1492 C CA . PHE B 1 62 ? -0.37 -8.242 -2.602 1 96.06 62 PHE B CA 1
ATOM 1493 C C . PHE B 1 62 ? -1.538 -7.91 -3.523 1 96.06 62 PHE B C 1
ATOM 1495 O O . PHE B 1 62 ? -1.398 -7.938 -4.746 1 96.06 62 PHE B O 1
ATOM 1502 N N . 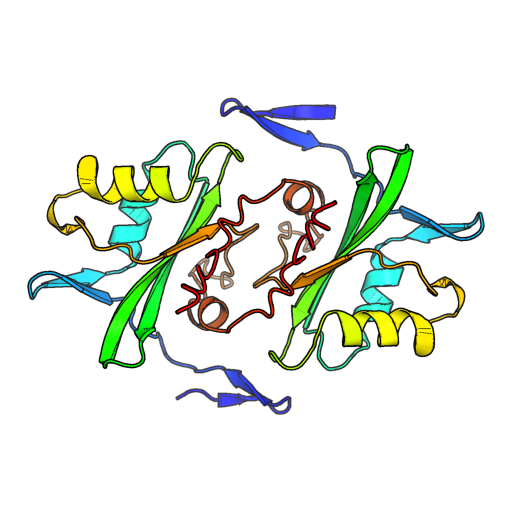ILE B 1 63 ? -2.691 -7.566 -2.887 1 96.88 63 ILE B N 1
ATOM 1503 C CA . ILE B 1 63 ? -3.902 -7.5 -3.699 1 96.88 63 ILE B CA 1
ATOM 1504 C C . ILE B 1 63 ? -4.609 -6.168 -3.461 1 96.88 63 ILE B C 1
ATOM 1506 O O . ILE B 1 63 ? -4.797 -5.754 -2.316 1 96.88 63 ILE B O 1
ATOM 1510 N N . VAL B 1 64 ? -4.906 -5.512 -4.543 1 95.5 64 VAL B N 1
ATOM 1511 C CA . VAL B 1 64 ? -5.871 -4.418 -4.52 1 95.5 64 VAL B CA 1
ATOM 1512 C C . VAL B 1 64 ? -7.266 -4.957 -4.828 1 95.5 64 VAL B C 1
ATOM 1514 O O . VAL B 1 64 ? -7.52 -5.453 -5.93 1 95.5 64 VAL B O 1
ATOM 1517 N N . HIS B 1 65 ? -8.086 -4.922 -3.799 1 93.81 65 HIS B N 1
ATOM 1518 C CA . HIS B 1 65 ? -9.414 -5.508 -3.982 1 93.81 65 HIS B CA 1
ATOM 1519 C C . HIS B 1 65 ? -10.43 -4.449 -4.402 1 93.81 65 HIS B C 1
ATOM 1521 O O . HIS B 1 65 ? -10.25 -3.264 -4.117 1 93.81 65 HIS B O 1
ATOM 1527 N N . ARG B 1 66 ? -11.383 -4.887 -5.086 1 88.75 66 ARG B N 1
ATOM 1528 C CA . ARG B 1 66 ? -12.484 -4.031 -5.512 1 88.75 66 ARG B CA 1
ATOM 1529 C C . ARG B 1 66 ? -13.367 -3.654 -4.328 1 88.75 66 ARG B C 1
ATOM 1531 O O . ARG B 1 66 ? -13.867 -2.529 -4.25 1 88.75 66 ARG B O 1
ATOM 1538 N N . ASP B 1 67 ? -13.555 -4.648 -3.471 1 81.81 67 ASP B N 1
ATOM 1539 C CA . ASP B 1 67 ? -14.391 -4.422 -2.297 1 81.81 67 ASP B CA 1
ATOM 1540 C C . ASP B 1 67 ? -13.859 -5.188 -1.087 1 81.81 67 ASP B C 1
ATOM 1542 O O . ASP B 1 67 ? -13.125 -6.16 -1.238 1 81.81 67 ASP B O 1
ATOM 1546 N N . GLU B 1 68 ? -14.297 -4.762 0.058 1 80.5 68 GLU B N 1
ATOM 1547 C CA . GLU B 1 68 ? -13.742 -5.266 1.31 1 80.5 68 GLU B CA 1
ATOM 1548 C C . GLU B 1 68 ? -14.281 -6.652 1.638 1 80.5 68 GLU B C 1
ATOM 1550 O O . GLU B 1 68 ? -13.898 -7.254 2.643 1 80.5 68 GLU B O 1
ATOM 1555 N N . THR B 1 69 ? -15.062 -7.168 0.775 1 86.44 69 THR B N 1
ATOM 1556 C CA . THR B 1 69 ? -15.648 -8.469 1.079 1 86.44 69 THR B CA 1
ATOM 1557 C C . THR B 1 69 ? -14.688 -9.594 0.714 1 86.44 69 THR B C 1
ATOM 1559 O O . THR B 1 69 ? -14.844 -10.727 1.18 1 86.44 69 THR B O 1
ATOM 1562 N N . LEU B 1 70 ? -13.773 -9.258 -0.152 1 92.38 70 LEU B N 1
ATOM 1563 C CA . LEU B 1 70 ? -12.766 -10.258 -0.502 1 92.38 70 LEU B CA 1
ATOM 1564 C C . LEU B 1 70 ? -11.82 -10.508 0.669 1 92.38 70 LEU B C 1
ATOM 1566 O O . LEU B 1 70 ? -11.133 -9.602 1.122 1 92.38 70 LEU B O 1
ATOM 1570 N N . THR B 1 71 ? -11.805 -11.727 1.202 1 93 71 THR B N 1
ATOM 1571 C CA . THR B 1 71 ? -10.922 -12.07 2.311 1 93 71 THR B CA 1
ATOM 1572 C C . THR B 1 71 ? -9.719 -12.859 1.813 1 93 71 THR B C 1
ATOM 1574 O O . THR B 1 71 ? -9.703 -13.336 0.676 1 93 71 THR B O 1
ATOM 1577 N N . ALA B 1 72 ? -8.719 -12.914 2.697 1 94.5 72 ALA B N 1
ATOM 1578 C CA . ALA B 1 72 ? -7.566 -13.758 2.371 1 94.5 72 ALA B CA 1
ATOM 1579 C C . ALA B 1 72 ? -7.996 -15.195 2.102 1 94.5 72 ALA B C 1
ATOM 1581 O O . ALA B 1 72 ? -7.469 -15.852 1.202 1 94.5 72 ALA B O 1
ATOM 1582 N N . GLU B 1 73 ? -8.922 -15.641 2.879 1 94 73 GLU B N 1
ATOM 1583 C CA . GLU B 1 73 ? -9.43 -17 2.697 1 94 73 GLU B CA 1
ATOM 1584 C C . GLU B 1 73 ? -10.055 -17.172 1.314 1 94 73 GLU B C 1
ATOM 1586 O O . GLU B 1 73 ? -9.867 -18.203 0.668 1 94 73 GLU B O 1
ATOM 1591 N N . ASP B 1 74 ? -10.797 -16.172 0.842 1 94.31 74 ASP B N 1
ATOM 1592 C CA . ASP B 1 74 ? -11.375 -16.203 -0.499 1 94.31 74 ASP B CA 1
ATOM 1593 C C . ASP B 1 74 ? -10.281 -16.344 -1.56 1 94.31 74 ASP B C 1
ATOM 1595 O O . ASP B 1 74 ? -10.438 -17.094 -2.523 1 94.31 74 ASP B O 1
ATOM 1599 N N . VAL B 1 75 ? -9.242 -15.68 -1.363 1 95.81 75 VAL B N 1
ATOM 1600 C CA . VAL B 1 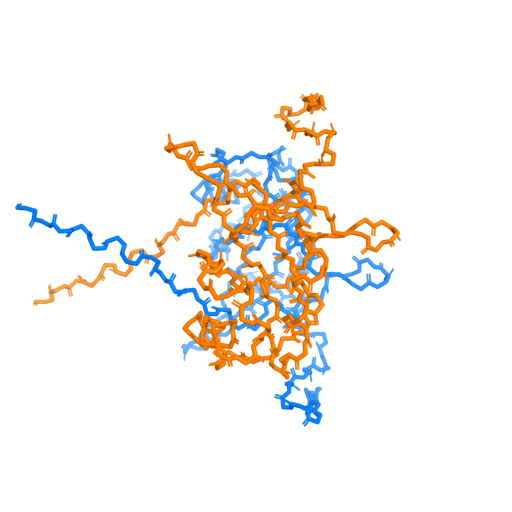75 ? -8.148 -15.703 -2.326 1 95.81 75 VAL B CA 1
ATOM 1601 C C . VAL B 1 75 ? -7.496 -17.078 -2.334 1 95.81 75 VAL B C 1
ATOM 1603 O O . VAL B 1 75 ? -7.23 -17.641 -3.398 1 95.81 75 VAL B O 1
ATOM 1606 N N . HIS B 1 76 ? -7.293 -17.625 -1.176 1 95.06 76 HIS B N 1
ATOM 1607 C CA . HIS B 1 76 ? -6.723 -18.969 -1.087 1 95.06 76 HIS B CA 1
ATOM 1608 C C . HIS B 1 76 ? -7.613 -20 -1.779 1 95.06 76 HIS B C 1
ATOM 1610 O O . HIS B 1 76 ? -7.121 -20.844 -2.531 1 95.06 76 HIS B O 1
ATOM 1616 N N . ARG B 1 77 ? -8.852 -19.891 -1.483 1 94.12 77 ARG B N 1
ATOM 1617 C CA . ARG B 1 77 ? -9.797 -20.828 -2.102 1 94.12 77 ARG B CA 1
ATOM 1618 C C . ARG B 1 77 ? -9.773 -20.703 -3.621 1 94.12 77 ARG B C 1
ATOM 1620 O O . ARG B 1 77 ? -9.828 -21.703 -4.332 1 94.12 77 ARG B O 1
ATOM 1627 N N . PHE B 1 78 ? -9.68 -19.516 -4.039 1 95.38 78 PHE B N 1
ATOM 1628 C CA . PHE B 1 78 ? -9.625 -19.266 -5.473 1 95.38 78 PHE B CA 1
ATOM 1629 C C . PHE B 1 78 ? -8.375 -19.906 -6.082 1 95.38 78 PHE B C 1
ATOM 1631 O O . PHE B 1 78 ? -8.461 -20.609 -7.086 1 95.38 78 PHE B O 1
ATOM 1638 N N . VAL B 1 79 ? -7.23 -19.719 -5.555 1 93.06 79 VAL B N 1
ATOM 1639 C CA . VAL B 1 79 ? -5.961 -20.25 -6.035 1 93.06 79 VAL B CA 1
ATOM 1640 C C . VAL B 1 79 ? -5.984 -21.781 -5.992 1 93.06 79 VAL B C 1
ATOM 1642 O O . VAL B 1 79 ? -5.543 -22.438 -6.93 1 93.06 79 VAL B O 1
ATOM 1645 N N . ASP B 1 80 ? -6.547 -22.375 -4.973 1 90.06 80 ASP B N 1
ATOM 1646 C CA . ASP B 1 80 ? -6.52 -23.828 -4.742 1 90.06 80 ASP B CA 1
ATOM 1647 C C . ASP B 1 80 ? -7.59 -24.531 -5.57 1 90.06 80 ASP B C 1
ATOM 1649 O O . ASP B 1 80 ? -7.445 -25.703 -5.902 1 90.06 80 ASP B O 1
ATOM 1653 N N . GLY B 1 81 ? -8.609 -23.828 -5.883 1 84.44 81 GLY B N 1
ATOM 1654 C CA . GLY B 1 81 ? -9.758 -24.516 -6.449 1 84.44 81 GLY B CA 1
ATOM 1655 C C . GLY B 1 81 ? -10.047 -24.125 -7.883 1 84.44 81 GLY B C 1
ATOM 1656 O O . GLY B 1 81 ? -10.586 -24.90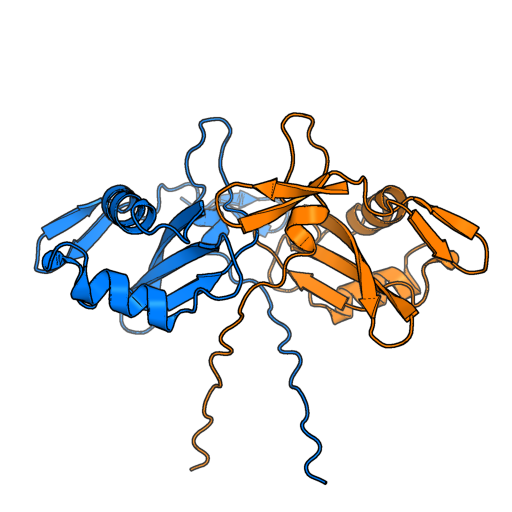6 -8.656 1 84.44 81 GLY B O 1
ATOM 1657 N N . GLN B 1 82 ? -9.805 -22.875 -8.242 1 77.5 82 GLN B N 1
ATOM 1658 C CA . GLN B 1 82 ? -10.344 -22.375 -9.5 1 77.5 82 GLN B CA 1
ATOM 1659 C C . GLN B 1 82 ? -9.227 -22.094 -10.5 1 77.5 82 GLN B C 1
ATOM 1661 O O . GLN B 1 82 ? -9.477 -21.953 -11.703 1 77.5 82 GLN B O 1
ATOM 1666 N N . MET B 1 83 ? -8.055 -22.047 -9.93 1 83.25 83 MET B N 1
ATOM 1667 C CA . MET B 1 83 ? -6.922 -21.875 -10.828 1 83.25 83 MET B CA 1
ATOM 1668 C C . MET B 1 83 ? -6.328 -23.234 -11.219 1 83.25 83 MET B C 1
ATOM 1670 O O . MET B 1 83 ? -6.844 -24.266 -10.82 1 83.25 83 MET B O 1
ATOM 1674 N N . ASN B 1 84 ? -5.375 -23.156 -12.172 1 85.62 84 ASN B N 1
ATOM 1675 C CA . ASN B 1 84 ? -4.68 -24.375 -12.555 1 85.62 84 ASN B CA 1
ATOM 1676 C C . ASN B 1 84 ? -4.164 -25.141 -11.336 1 85.62 84 ASN B C 1
ATOM 1678 O O . ASN B 1 84 ? -3.662 -24.531 -10.391 1 85.62 84 ASN B O 1
ATOM 1682 N N . SER B 1 85 ? -4.344 -26.453 -11.305 1 86.81 85 SER B N 1
ATOM 1683 C CA . SER B 1 85 ? -3.982 -27.312 -10.18 1 86.81 85 SER B CA 1
ATOM 1684 C C . SER B 1 85 ? -2.51 -27.156 -9.82 1 86.81 85 SER B C 1
ATOM 1686 O O . SER B 1 85 ? -2.109 -27.438 -8.688 1 86.81 85 SER B O 1
ATOM 1688 N N . ILE B 1 86 ? -1.729 -26.641 -10.711 1 85.06 86 ILE B N 1
ATOM 1689 C CA . ILE B 1 86 ? -0.306 -26.453 -10.461 1 85.06 86 ILE B CA 1
ATOM 1690 C C . ILE B 1 86 ? -0.111 -25.391 -9.383 1 85.06 86 ILE B C 1
ATOM 1692 O O . ILE B 1 86 ? 0.946 -25.312 -8.75 1 85.06 86 ILE B O 1
ATOM 1696 N N . TYR B 1 87 ? -1.16 -24.594 -9.125 1 85.19 87 TYR B N 1
ATOM 1697 C CA . TYR B 1 87 ? -1.034 -23.484 -8.188 1 85.19 87 TYR B CA 1
ATOM 1698 C C . TYR B 1 87 ? -1.562 -23.875 -6.809 1 85.19 87 TYR B C 1
ATOM 1700 O O . TYR B 1 87 ? -1.493 -23.078 -5.867 1 85.19 87 TYR B O 1
ATOM 1708 N N . LYS B 1 88 ? -2.057 -25.109 -6.695 1 85.88 88 LYS B N 1
ATOM 1709 C CA . LYS B 1 88 ? -2.621 -25.516 -5.41 1 85.88 88 LYS B CA 1
ATOM 1710 C C . LYS B 1 88 ? -1.584 -25.406 -4.297 1 85.88 88 LYS B C 1
ATOM 1712 O O . LYS B 1 88 ? -0.471 -25.922 -4.43 1 85.88 88 LYS B O 1
ATOM 1717 N N . GLY B 1 89 ? -1.967 -24.688 -3.244 1 88.25 89 GLY B N 1
ATOM 1718 C CA . GLY B 1 89 ? -1.103 -24.531 -2.084 1 88.25 89 GLY B CA 1
ATOM 1719 C C . GLY B 1 89 ? 0.05 -23.578 -2.32 1 88.25 89 GLY B C 1
ATOM 1720 O O . GLY B 1 89 ? 0.958 -23.469 -1.493 1 88.25 89 GLY B O 1
ATOM 1721 N N . LEU B 1 90 ? 0.059 -22.906 -3.373 1 89.19 90 LEU B N 1
ATOM 1722 C CA . LEU B 1 90 ? 1.167 -22.031 -3.762 1 89.19 90 LEU B CA 1
ATOM 1723 C C . LEU B 1 90 ? 1.255 -20.828 -2.846 1 89.19 90 LEU B C 1
ATOM 1725 O O . LEU B 1 90 ? 2.344 -20.453 -2.404 1 89.19 90 LEU B O 1
ATOM 1729 N N . LEU B 1 91 ? 0.088 -20.266 -2.588 1 93 91 LEU B N 1
ATOM 1730 C CA . LEU B 1 91 ? 0.049 -18.984 -1.884 1 93 91 LEU B CA 1
ATOM 1731 C C . LEU B 1 91 ? 0.206 -19.188 -0.38 1 93 91 LEU B C 1
ATOM 1733 O O . LEU B 1 91 ? -0.542 -19.953 0.228 1 93 91 LEU B O 1
ATOM 1737 N N . ASN B 1 92 ? 1.177 -18.531 0.221 1 90.94 92 ASN B N 1
ATOM 1738 C CA . ASN B 1 92 ? 1.401 -18.609 1.661 1 90.94 92 ASN B CA 1
ATOM 1739 C C . ASN B 1 92 ? 0.738 -17.438 2.395 1 90.94 92 ASN B C 1
ATOM 1741 O O . ASN B 1 92 ? 0.28 -17.594 3.527 1 90.94 92 ASN B O 1
ATOM 1745 N N . ASP B 1 93 ? 0.717 -16.297 1.83 1 92.06 93 ASP B N 1
ATOM 1746 C CA . ASP B 1 93 ? 0.203 -15.117 2.506 1 92.06 93 ASP B CA 1
ATOM 1747 C C . ASP B 1 93 ? -0.474 -14.172 1.515 1 92.06 93 ASP B C 1
ATOM 1749 O O . ASP B 1 93 ? -0.121 -14.141 0.334 1 92.06 93 ASP B O 1
ATOM 1753 N N . VAL B 1 94 ? -1.475 -13.492 2.016 1 95.12 94 VAL B N 1
ATOM 1754 C CA . VAL B 1 94 ? -2.193 -12.469 1.26 1 95.12 94 VAL B CA 1
ATOM 1755 C C . VAL B 1 94 ? -2.209 -11.156 2.045 1 95.12 94 VAL B C 1
ATOM 1757 O O . VAL B 1 94 ? -2.529 -11.148 3.236 1 95.12 94 VAL B O 1
ATOM 1760 N N . GLU B 1 95 ? -1.816 -10.133 1.445 1 93.25 95 GLU B N 1
ATOM 1761 C CA . GLU B 1 95 ? -1.896 -8.797 2.025 1 93.25 95 GLU B CA 1
ATOM 1762 C C . GLU B 1 95 ? -2.664 -7.844 1.115 1 93.25 95 GLU B C 1
ATOM 1764 O O . GLU B 1 95 ? -2.34 -7.711 -0.067 1 93.25 95 GLU B O 1
ATOM 1769 N N . PHE B 1 96 ? -3.701 -7.277 1.658 1 94.25 96 PHE B N 1
ATOM 1770 C CA . PHE B 1 96 ? -4.441 -6.281 0.892 1 94.25 96 PHE B CA 1
ATOM 1771 C C . PHE B 1 96 ? -3.77 -4.918 0.983 1 94.25 96 PHE B C 1
ATOM 1773 O O . PHE B 1 96 ? -3.326 -4.508 2.059 1 94.25 96 PHE B O 1
ATOM 1780 N N . VAL B 1 97 ? -3.676 -4.242 -0.204 1 94.19 97 VAL B N 1
ATOM 1781 C CA . VAL B 1 97 ? -2.979 -2.963 -0.282 1 94.19 97 VAL B CA 1
ATOM 1782 C C . VAL B 1 97 ? -3.814 -1.967 -1.084 1 94.19 97 VAL B C 1
ATOM 1784 O O . VAL B 1 97 ? -4.785 -2.35 -1.742 1 94.19 97 VAL B O 1
ATOM 1787 N N . TYR B 1 98 ? -3.404 -0.672 -0.961 1 92.88 98 TYR B N 1
ATOM 1788 C CA . TYR B 1 98 ? -4.145 0.374 -1.657 1 92.88 98 TYR B CA 1
ATOM 1789 C C . TYR B 1 98 ? -3.699 0.481 -3.111 1 92.88 98 TYR B C 1
ATOM 1791 O O . TYR B 1 98 ? -4.469 0.917 -3.971 1 92.88 98 TYR B O 1
ATOM 1799 N N . CYS B 1 99 ? -2.484 0.203 -3.316 1 94.75 99 CYS B N 1
ATOM 1800 C CA . CYS B 1 99 ? -1.897 0.249 -4.652 1 94.75 99 CYS B CA 1
ATOM 1801 C C . CYS B 1 99 ? -0.612 -0.566 -4.711 1 94.75 99 CYS B C 1
ATOM 1803 O O . CYS B 1 99 ? -0.072 -0.957 -3.674 1 94.75 99 CYS B O 1
ATOM 1805 N N . ILE B 1 100 ? -0.225 -0.943 -5.883 1 96.31 100 ILE B N 1
ATOM 1806 C CA . ILE B 1 100 ? 0.994 -1.703 -6.137 1 96.31 100 ILE B CA 1
ATOM 1807 C C . ILE B 1 100 ? 2.066 -0.782 -6.711 1 96.31 100 ILE B C 1
ATOM 1809 O O . ILE B 1 100 ? 1.817 -0.06 -7.68 1 96.31 100 ILE B O 1
ATOM 1813 N N . PRO B 1 101 ? 3.242 -0.77 -6.078 1 95.19 101 PRO B N 1
ATOM 1814 C CA . PRO B 1 101 ? 4.305 0.063 -6.645 1 95.19 101 PRO B CA 1
ATOM 1815 C C . PRO B 1 101 ? 4.75 -0.408 -8.031 1 95.19 101 PRO B C 1
ATOM 1817 O O . PRO B 1 101 ? 5.062 -1.587 -8.211 1 95.19 101 PRO B O 1
ATOM 1820 N N . ARG B 1 102 ? 4.797 0.571 -8.93 1 94.06 102 ARG B N 1
ATOM 1821 C CA . ARG B 1 102 ? 5.215 0.268 -10.289 1 94.06 102 ARG B CA 1
ATOM 1822 C C . ARG B 1 102 ? 6.148 1.348 -10.828 1 94.06 102 ARG B C 1
ATOM 1824 O O . ARG B 1 102 ? 6.035 2.518 -10.461 1 94.06 102 ARG B O 1
ATOM 1831 N N . GLY B 1 103 ? 7.008 0.854 -11.758 1 90.75 103 GLY B N 1
ATOM 1832 C CA . GLY B 1 103 ? 7.852 1.797 -12.477 1 90.75 103 GLY B CA 1
ATOM 1833 C C . GLY B 1 103 ? 7.137 2.488 -13.617 1 90.75 103 GLY B C 1
ATOM 1834 O O . GLY B 1 103 ? 5.953 2.238 -13.859 1 90.75 103 GLY B O 1
ATOM 1835 N N . ALA B 1 104 ? 7.871 3.398 -14.32 1 89.5 104 ALA B N 1
ATOM 1836 C CA . ALA B 1 104 ? 7.32 4.152 -15.445 1 89.5 104 ALA B CA 1
ATOM 1837 C C . ALA B 1 104 ? 6.867 3.215 -16.562 1 89.5 104 ALA B C 1
ATOM 1839 O O . ALA B 1 104 ? 5.957 3.547 -17.328 1 89.5 104 ALA B O 1
ATOM 1840 N N . ASP B 1 105 ? 7.453 2.105 -16.641 1 90.19 105 ASP B N 1
ATOM 1841 C CA . ASP B 1 105 ? 7.117 1.128 -17.672 1 90.19 105 ASP B CA 1
ATOM 1842 C C . ASP B 1 105 ? 5.941 0.254 -17.234 1 90.19 105 ASP B C 1
ATOM 1844 O O . ASP B 1 105 ? 5.512 -0.628 -17.984 1 90.19 105 ASP B O 1
ATOM 1848 N N . GLY B 1 106 ? 5.5 0.435 -16.094 1 92.38 106 GLY B N 1
ATOM 1849 C CA . GLY B 1 106 ? 4.34 -0.293 -15.609 1 92.38 106 GLY B CA 1
ATOM 1850 C C . GLY B 1 106 ? 4.695 -1.593 -14.914 1 92.38 106 GLY B C 1
ATOM 1851 O O . GLY B 1 106 ? 3.814 -2.311 -14.438 1 92.38 106 GLY B O 1
ATOM 1852 N N . GLN B 1 107 ? 5.965 -1.885 -14.781 1 91.31 107 GLN B N 1
ATOM 1853 C CA . GLN B 1 107 ? 6.383 -3.133 -14.156 1 91.31 107 GLN B CA 1
ATOM 1854 C C . GLN B 1 107 ? 6.328 -3.027 -12.633 1 91.31 107 GLN B C 1
ATOM 1856 O O . GLN B 1 107 ? 6.609 -1.969 -12.07 1 91.31 107 GLN B O 1
ATOM 1861 N N . VAL B 1 108 ? 5.977 -4.129 -12.047 1 93.5 108 VAL B N 1
ATOM 1862 C CA . VAL B 1 108 ? 5.914 -4.184 -10.586 1 93.5 108 VAL B CA 1
ATOM 1863 C C . VAL B 1 108 ? 7.312 -4.004 -10 1 93.5 108 VAL B C 1
ATOM 1865 O O . VAL B 1 108 ? 8.273 -4.633 -10.461 1 93.5 108 VAL B O 1
ATOM 1868 N N . LEU B 1 109 ? 7.441 -3.102 -9.031 1 90.5 109 LEU B N 1
ATOM 1869 C CA . LEU B 1 109 ? 8.688 -2.965 -8.281 1 90.5 109 LEU B CA 1
ATOM 1870 C C . LEU B 1 109 ? 8.695 -3.895 -7.07 1 90.5 109 LEU B C 1
ATOM 1872 O O . LEU B 1 109 ? 8.438 -3.461 -5.945 1 90.5 109 LEU B O 1
ATOM 1876 N N . ARG B 1 110 ? 9.039 -5.125 -7.293 1 91.44 110 ARG B N 1
ATOM 1877 C CA . ARG B 1 110 ? 8.906 -6.191 -6.305 1 91.44 110 ARG B CA 1
ATOM 1878 C C . ARG B 1 110 ? 9.789 -5.918 -5.09 1 91.44 110 ARG B C 1
ATOM 1880 O O . ARG B 1 110 ? 9.43 -6.27 -3.963 1 91.44 110 ARG B O 1
ATOM 1887 N N . HIS B 1 111 ? 10.898 -5.277 -5.293 1 86.31 111 HIS B N 1
ATOM 1888 C CA . HIS B 1 111 ? 11.82 -5 -4.199 1 86.31 111 HIS B CA 1
ATOM 1889 C C . HIS B 1 111 ? 11.172 -4.098 -3.152 1 86.31 111 HIS B C 1
ATOM 1891 O O . HIS B 1 111 ? 11.469 -4.207 -1.961 1 86.31 111 HIS B O 1
ATOM 1897 N N . GLN B 1 112 ? 10.305 -3.197 -3.562 1 87 112 GLN B N 1
ATOM 1898 C CA . GLN B 1 112 ? 9.625 -2.301 -2.635 1 87 112 GLN B CA 1
ATOM 1899 C C . GLN B 1 112 ? 8.609 -3.059 -1.783 1 87 112 GLN B C 1
ATOM 1901 O O . GLN B 1 112 ? 8.273 -2.625 -0.681 1 87 112 GLN B O 1
ATOM 1906 N N . LEU B 1 113 ? 8.188 -4.215 -2.25 1 90.62 113 LEU B N 1
ATOM 1907 C CA . LEU B 1 113 ? 7.191 -5.016 -1.549 1 90.62 113 LEU B CA 1
ATOM 1908 C C . LEU B 1 113 ? 7.855 -5.973 -0.561 1 90.62 113 LEU B C 1
ATOM 1910 O O . LEU B 1 113 ? 7.188 -6.543 0.302 1 90.62 113 LEU B O 1
ATOM 1914 N N . GLN B 1 114 ? 9.156 -6.125 -0.706 1 83.19 114 GLN B N 1
ATOM 1915 C CA . GLN B 1 114 ? 9.898 -7.027 0.164 1 83.19 114 GLN B CA 1
ATOM 1916 C C . GLN B 1 114 ? 10.281 -6.34 1.474 1 83.19 114 GLN B C 1
ATOM 1918 O O . GLN B 1 114 ? 10.641 -7.004 2.447 1 83.19 114 GLN B O 1
ATOM 1923 N N . GLN B 1 115 ? 10.188 -5.004 1.38 1 75.75 115 GLN B N 1
ATOM 1924 C CA . GLN B 1 115 ? 10.547 -4.266 2.584 1 75.75 115 GLN B CA 1
ATOM 1925 C C . GLN B 1 115 ? 9.438 -4.344 3.631 1 75.75 115 GLN B C 1
ATOM 1927 O O . GLN B 1 115 ? 8.273 -4.098 3.328 1 75.75 115 GLN B O 1
ATOM 1932 N N . PRO B 1 116 ? 9.875 -4.844 4.828 1 71.88 116 PRO B N 1
ATOM 1933 C CA . PRO B 1 116 ? 8.852 -4.93 5.875 1 71.88 116 PRO B CA 1
ATOM 1934 C C . PRO B 1 116 ? 8.281 -3.568 6.258 1 71.88 116 PRO B C 1
ATOM 1936 O O . PRO B 1 116 ? 9 -2.566 6.246 1 71.88 116 PRO B O 1
ATOM 1939 N N . ILE B 1 117 ? 6.961 -3.459 6.371 1 73.62 117 ILE B N 1
ATOM 1940 C CA . ILE B 1 117 ? 6.336 -2.246 6.887 1 73.62 117 ILE B CA 1
ATOM 1941 C C . ILE B 1 117 ? 5.926 -2.457 8.344 1 73.62 117 ILE B C 1
ATOM 1943 O O . ILE B 1 117 ? 5.527 -3.557 8.727 1 73.62 117 ILE B O 1
ATOM 1947 N N . VAL B 1 118 ? 6.254 -1.506 9.273 1 65.88 118 VAL B N 1
ATOM 1948 C CA . VAL B 1 118 ? 5.859 -1.561 10.68 1 65.88 118 VAL B CA 1
ATOM 1949 C C . VAL B 1 118 ? 4.344 -1.439 10.789 1 65.88 118 VAL B C 1
ATOM 1951 O O . VAL B 1 118 ? 3.748 -0.492 10.273 1 65.88 118 VAL B O 1
ATOM 1954 N N . HIS B 1 119 ? 3.664 -2.57 11.133 1 59.16 119 HIS B N 1
ATOM 1955 C CA . HIS B 1 119 ? 2.23 -2.498 11.391 1 59.16 119 HIS B CA 1
ATOM 1956 C C . HIS B 1 119 ? 1.944 -2.348 12.883 1 59.16 119 HIS B C 1
ATOM 1958 O O . HIS B 1 119 ? 2.523 -3.062 13.703 1 59.16 119 HIS B O 1
ATOM 1964 N N . GLU B 1 120 ? 1.928 -1.146 13.352 1 54.12 120 GLU B N 1
ATOM 1965 C CA . GLU B 1 120 ? 1.578 -1.092 14.766 1 54.12 120 GLU B CA 1
ATOM 1966 C C . GLU B 1 120 ? 0.165 -1.616 15.008 1 54.12 120 GLU B C 1
ATOM 1968 O O . GLU B 1 120 ? -0.792 -1.141 14.391 1 54.12 120 GLU B O 1
ATOM 1973 N N . GLY B 1 121 ? 0.057 -2.932 15.094 1 45.38 121 GLY B N 1
ATOM 1974 C CA . GLY B 1 121 ? -1.207 -3.525 15.5 1 45.38 121 GLY B CA 1
ATOM 1975 C C . GLY B 1 121 ? -1.955 -2.695 16.531 1 45.38 121 GLY B C 1
ATOM 1976 O O . GLY B 1 121 ? -1.365 -2.221 17.5 1 45.38 121 GLY B O 1
ATOM 1977 N N . ILE B 1 122 ? -2.873 -1.902 16.062 1 36.66 122 ILE B N 1
ATOM 1978 C CA . ILE B 1 122 ? -3.768 -1.485 17.141 1 36.66 122 ILE B CA 1
ATOM 1979 C C . ILE B 1 122 ? -4.109 -2.684 18.016 1 36.66 122 ILE B C 1
ATOM 1981 O O . ILE B 1 122 ? -4.75 -3.633 17.562 1 36.66 122 ILE B O 1
ATOM 1985 N N . ARG B 1 123 ? -3.17 -3.199 18.828 1 33.06 123 ARG B N 1
ATOM 1986 C CA . ARG B 1 123 ? -3.67 -4.145 19.812 1 33.06 123 ARG B CA 1
ATOM 1987 C C . ARG B 1 123 ? -4.965 -3.639 20.453 1 33.06 123 ARG B C 1
ATOM 1989 O O . ARG B 1 123 ? -5.012 -2.523 20.969 1 33.06 123 ARG B O 1
ATOM 1996 N N . GLU B 1 124 ? -6.051 -3.859 19.75 1 34.5 124 GLU B N 1
ATOM 1997 C CA . GLU B 1 124 ? -7.242 -3.76 20.594 1 34.5 124 GLU B CA 1
ATOM 1998 C C . GLU B 1 124 ? -6.984 -4.316 21.984 1 34.5 124 GLU B C 1
ATOM 2000 O O . GLU B 1 124 ? -6.68 -5.5 22.141 1 34.5 124 GLU B O 1
ATOM 2005 N N . GLU B 1 125 ? -6.301 -3.594 22.75 1 33.78 125 GLU B N 1
ATOM 2006 C CA . GLU B 1 125 ? -6.512 -3.992 24.125 1 33.78 125 GLU B CA 1
ATOM 2007 C C . GLU B 1 125 ? -7.992 -4.25 24.406 1 33.78 125 GLU B C 1
ATOM 2009 O O . GLU B 1 125 ? -8.805 -3.328 24.359 1 33.78 125 GLU B O 1
ATOM 2014 N N . VAL B 1 126 ? -8.422 -5.34 24.016 1 31 126 VAL B N 1
ATOM 2015 C CA . VAL B 1 126 ? -9.633 -5.809 24.672 1 31 126 VAL B CA 1
ATOM 2016 C C . VAL B 1 126 ? -9.453 -5.773 26.188 1 31 126 VAL B C 1
ATOM 2018 O O . VAL B 1 126 ? -8.602 -6.488 26.734 1 31 126 VAL B O 1
ATOM 2021 N N . VAL B 1 127 ? -9.555 -4.668 26.75 1 28.09 127 VAL B N 1
ATOM 2022 C CA . VAL B 1 127 ? -9.797 -4.664 28.188 1 28.09 127 VAL B CA 1
ATOM 2023 C C . VAL B 1 127 ? -10.844 -5.723 28.547 1 28.09 127 VAL B C 1
ATOM 2025 O O . VAL B 1 127 ? -11.984 -5.648 28.078 1 28.09 127 VAL B O 1
ATOM 2028 N N . ALA B 1 128 ? -10.531 -6.895 28.688 1 31.52 128 ALA B N 1
ATOM 2029 C CA . ALA B 1 128 ? -11.359 -7.789 29.484 1 31.52 128 ALA B CA 1
ATOM 2030 C C . ALA B 1 128 ? -11.922 -7.066 30.719 1 31.52 128 ALA B C 1
ATOM 2032 O O . ALA B 1 128 ? -11.172 -6.496 31.5 1 31.52 128 ALA B O 1
ATOM 2033 N N . SER B 1 129 ? -13.094 -6.555 30.516 1 23.89 129 SER B N 1
ATOM 2034 C CA . SER B 1 129 ? -13.734 -6.457 31.828 1 23.89 129 SER B CA 1
ATOM 2035 C C . SER B 1 129 ? -13.75 -7.805 32.531 1 23.89 129 SER B C 1
ATOM 2037 O O . SER B 1 129 ? -13.969 -8.844 31.906 1 23.89 129 SER B O 1
#

Nearest PDB structures (foldseek):
  1t5h-assembly1_X-2  TM=7.284E-01  e=1.689E-07  Alcaligenes sp. AL3007
  1t5d-assembly1_X-2  TM=7.322E-01  e=2.503E-07  Alcaligenes sp. AL3007
  2qvz-assembly1_X  TM=7.111E-01  e=2.853E-07  Alcaligenes sp. AL3007
  2qvx-assembly1_X-2  TM=7.142E-01  e=4.228E-07  Alcaligenes sp. AL3007
  8pyy-assembly1_A  TM=7.343E-01  e=9.917E-07  Streptoalloteichus hindustanus

Foldseek 3Di:
DFDQDPVRPGRPPDPPDQWDDFPNDTDGQVVVQVQLCVDPQFDGKGWDWAQDPVRDTAIEMETATNDPVDDPVNSLCCQQPVGDVSRHPRHDYYDYDNDFDDDPVRDGPVVVVRDDDDDPPPPPPPPPD/DFDQDPVRDTRPPDPPDQWDDFPNDTDGQVVVQVLLCVDPQFDGKGWDWDQDPVRDTAIEMETATNDPVDDPVNSLCCQQPVGDVSRHPRHDYYDYDNDFDDDPVGDGPVVVVRDDDDDPPPPPPPPPD

pLDDT: mean 79.2, std 20.11, range [23.16, 97.56]

Sequence (258 aa):
MGYLDKHGNVFISGHQKDMIEVDGQQIPLHEVEDALLTHSSIIDVAVITVDDEGNEQKVKAFIVHRDETLTAEDVHRFVDGQMNSIYKGLLNDVEFVYCIPRGADGQVLRHQLQQPIVHEGIREEVVASMGYLDKHGNVFISGHQKDMIEVDGQQIPLHEVEDALLTHSSIIDVAVITVDDEGNEQKVKAFIVHRDETLTAEDVHRFVDGQMNSIYKGLLNDVEFVYCIPRGADGQVLRHQLQQPIVHEGIREEVVAS

InterPro domains:
  IPR025110 AMP-binding enzyme, C-terminal domain [PF13193] (31-102)
  IPR045851 AMP-binding enzyme domain superfamily [G3DSA:3.30.300.30] (16-121)

Secondary structure (DSSP, 8-state):
-EEE-TTS-EEE-S----EEEETTEEEEHHHHHHHHTTSTTEEEEEEEEEE-TTSPEEEEEEEEESSTT--HHHHHHHHHHTS-GGGTT---EEEE-S---B-TTS-B-HHHHHSPP------------/-EEE-TTS-EEE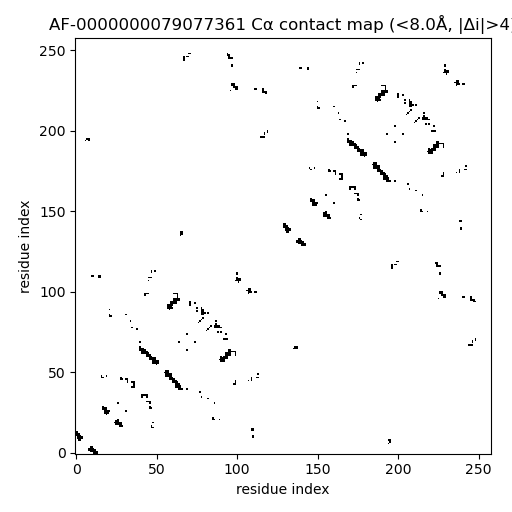-S----EEEETTEEEEHHHHHHHHTTSTTEEEEEEEEEE-TTSPEEEEEEEEESSTT--HHHHHHHHHHTS-GGGTT---EEEE-S---B-TTS-B-HHHHHSPP------------

Solvent-accessible surface area (backbone atoms only — not comparable to full-atom values): 15499 Å² total; per-residue (Å²): 96,56,42,62,43,98,84,67,33,67,43,54,51,56,85,60,72,58,54,45,79,50,95,88,36,79,39,51,34,66,56,56,35,53,57,53,54,68,38,87,52,38,74,45,66,48,60,45,71,41,83,41,96,82,79,41,78,37,29,34,38,37,32,23,57,55,48,66,78,66,43,64,66,55,51,50,49,41,40,47,65,73,40,63,72,83,40,45,78,52,70,70,44,68,43,58,44,80,47,78,51,57,48,96,86,64,45,74,43,61,67,60,70,68,52,74,66,59,71,77,67,77,68,72,71,70,70,76,122,95,55,44,62,42,98,86,65,34,68,43,54,56,51,86,59,71,58,54,44,76,49,97,89,37,79,41,53,33,66,57,55,35,54,58,53,54,68,40,88,53,38,73,45,66,48,60,47,70,42,83,40,97,80,79,42,77,37,29,36,38,40,33,24,59,54,48,67,79,65,42,62,66,56,51,50,50,40,40,48,66,74,41,64,72,82,40,44,79,52,71,69,44,67,43,56,44,80,47,77,51,56,48,98,86,65,46,73,42,62,69,59,69,68,52,74,65,60,72,78,68,76,67,71,72,70,71,74,124

Organism: Trichostrongylus colubriformis (NCBI:txid6319)